Protein AF-A0AAW0GQG8-F1 (afdb_monomer)

Organism: NCBI:txid2478898

pLDDT: mean 70.85, std 17.69, range [38.34, 97.06]

Mean predicted aligned error: 21.0 Å

Sequence (241 aa):
MSLPPSNEPVVPSGIVVTVPSSPEIPAVTPQRDGQKHIFPVMSTSPYGHSFETDALRVPTPRPPLPLQESPSSLTTTEVKSHFENLMETANLPEPGPAYFEARRALWHTPSPHIERGPRITPPNRRKLEDILQKFDGKLDEDEVWFNGLDKVWKGLITGARLRTSLSLRYLIQILQAGWVRDGTWPKGGIAPDPDDELNTMQNHSNVPSASTSAYASRVGSPIPSIPIQNIASNRRGFFSR

Secondary structure (DSSP, 8-state):
--PPPP------------PPPPPPPP---------------------------------PPPPPPP---------------HHHHHHHHS---STTHHHHHHHHHHHHSPPP----------HHHHHHHHHHHHTTT-TT-HHHIIIIIHHHHHHHHTTPPPSSPPPHHHHHHHHHHHHHHTTSS-TTPPPPPPTT----SS--S----------------PPP-----------------

Foldseek 3Di:
DDDDDDDDDDDDDDDDDDDDDDDDDDDDDDDDDDDDDDDDDDDDDDDPPDPPPPPDDDDDDDPDDDPDDDPPDDDDPDPDDPLRVVVVVDPADPPDPSNVVVSVVSVPPPDPPPPPPDDDDDPVRVVLVVLCVVCVPPLLDPVSCVVCLVVVLVCVVVVNDDPDDDDPSSVVVSPVSVCCVVVVDPDVDDDPDDPPPPVPPDDDPDDPDDDDDDPDDDPDDDDPDDDDDDPDDDDDDDDDD

Solvent-accessible surface area (backbone atoms only — not comparable to full-atom values): 17568 Å² total; per-residue (Å²): 140,85,82,81,87,84,82,79,84,85,75,84,84,77,86,78,86,77,79,80,80,82,81,86,78,82,87,80,78,84,83,81,77,89,75,92,75,91,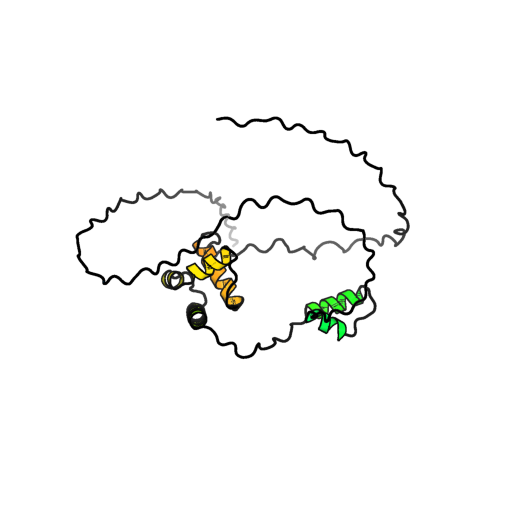74,85,86,76,78,83,79,87,77,84,76,80,78,77,76,84,80,78,80,78,82,75,86,77,77,88,75,79,89,74,83,80,81,87,83,78,92,65,93,68,85,68,50,74,64,54,52,49,58,72,73,46,91,69,61,71,93,49,72,67,24,52,51,54,51,50,54,58,69,71,48,78,72,78,79,76,77,73,68,92,68,87,73,54,70,70,55,54,51,52,50,51,50,52,65,75,34,74,88,55,61,82,43,64,69,62,33,74,74,46,49,55,59,54,44,54,34,52,79,71,67,51,79,69,94,61,92,70,58,68,71,59,53,53,52,49,51,51,44,49,32,42,72,73,62,78,35,64,86,88,63,76,77,74,82,69,83,79,65,73,73,86,83,76,87,85,91,79,74,81,90,76,74,93,77,82,95,73,85,86,75,85,79,87,79,81,83,78,84,84,76,84,83,77,84,84,90,79,88,84,85,80,133

Structure (mmCIF, N/CA/C/O backbone):
data_AF-A0AAW0GQG8-F1
#
_entry.id   AF-A0AAW0GQG8-F1
#
loop_
_atom_site.group_PDB
_atom_site.id
_atom_site.type_symbol
_atom_site.label_atom_id
_atom_site.label_alt_id
_atom_site.label_comp_id
_atom_site.label_asym_id
_atom_site.label_entity_id
_atom_site.label_seq_id
_atom_site.pdbx_PDB_ins_code
_atom_site.Cartn_x
_atom_site.Cartn_y
_atom_site.Cartn_z
_atom_site.occupancy
_atom_site.B_iso_or_equiv
_atom_site.auth_seq_id
_atom_site.auth_comp_id
_atom_site.auth_asym_id
_atom_site.auth_atom_id
_atom_site.pdbx_PDB_model_num
ATOM 1 N N . MET A 1 1 ? -32.596 -61.934 -4.125 1.00 50.19 1 MET A N 1
ATOM 2 C CA . MET A 1 1 ? -33.345 -60.892 -3.391 1.00 50.19 1 MET A CA 1
ATOM 3 C C . MET A 1 1 ? -32.772 -59.555 -3.823 1.00 50.19 1 MET A C 1
ATOM 5 O O . MET A 1 1 ? -31.692 -59.204 -3.372 1.00 50.19 1 MET A O 1
ATOM 9 N N . SER A 1 2 ? -33.424 -58.891 -4.777 1.00 50.94 2 SER A N 1
ATOM 10 C CA . SER A 1 2 ? -33.001 -57.590 -5.312 1.00 50.94 2 SER A CA 1
ATOM 11 C C . SER A 1 2 ? -33.927 -56.514 -4.758 1.00 50.94 2 SER A C 1
ATOM 13 O O . SER A 1 2 ? -35.144 -56.650 -4.871 1.00 50.94 2 SER A O 1
ATOM 15 N N . LEU A 1 3 ? -33.356 -55.484 -4.136 1.00 64.62 3 LEU A N 1
ATOM 16 C CA . LEU A 1 3 ? -34.085 -54.302 -3.671 1.00 64.62 3 LEU A CA 1
ATOM 17 C C . LEU A 1 3 ? -34.235 -53.292 -4.825 1.00 64.62 3 LEU A C 1
ATOM 19 O O . LEU A 1 3 ? -33.304 -53.167 -5.625 1.00 64.62 3 LEU A O 1
ATOM 23 N N . PRO A 1 4 ? -35.367 -52.574 -4.931 1.00 68.56 4 PRO A N 1
ATOM 24 C CA . PRO A 1 4 ? -35.545 -51.532 -5.937 1.00 68.56 4 PRO A CA 1
ATOM 25 C C . PRO A 1 4 ? -34.876 -50.208 -5.515 1.00 68.56 4 PRO A C 1
ATOM 27 O O . PRO A 1 4 ? -34.753 -49.941 -4.316 1.00 68.56 4 PRO A O 1
ATOM 30 N N . PRO A 1 5 ? -34.462 -49.357 -6.474 1.00 70.06 5 PRO A N 1
ATOM 31 C CA . PRO A 1 5 ? -33.912 -48.040 -6.177 1.00 70.06 5 PRO A CA 1
ATOM 32 C C . PRO A 1 5 ? -35.017 -47.050 -5.781 1.00 70.06 5 PRO A C 1
ATOM 34 O O . PRO A 1 5 ? -36.058 -46.951 -6.432 1.00 70.06 5 PRO A O 1
ATOM 37 N N . SER A 1 6 ? -34.760 -46.317 -4.699 1.00 66.38 6 SER A N 1
ATOM 38 C CA . SER A 1 6 ? -35.623 -45.264 -4.164 1.00 66.38 6 SER A CA 1
ATOM 39 C C . SER A 1 6 ? -35.473 -43.991 -5.003 1.00 66.38 6 SER A C 1
ATOM 41 O O . SER A 1 6 ? -34.379 -43.438 -5.092 1.00 66.38 6 SER A O 1
ATOM 43 N N . ASN A 1 7 ? -36.563 -43.541 -5.625 1.00 66.06 7 ASN A N 1
ATOM 44 C CA . ASN A 1 7 ? -36.657 -42.247 -6.303 1.00 66.06 7 ASN A CA 1
ATOM 45 C C . ASN A 1 7 ? -37.098 -41.191 -5.282 1.00 66.06 7 ASN A C 1
ATOM 47 O O . ASN A 1 7 ? -38.256 -41.202 -4.865 1.00 66.06 7 ASN A O 1
ATOM 51 N N . GLU A 1 8 ? -36.207 -40.273 -4.904 1.00 66.69 8 GLU A N 1
ATOM 52 C CA . GLU A 1 8 ? -36.602 -39.060 -4.180 1.00 66.69 8 GLU A CA 1
ATOM 53 C C . GLU A 1 8 ? -36.894 -37.903 -5.152 1.00 66.69 8 GLU A C 1
ATOM 55 O O . GLU A 1 8 ? -36.123 -37.675 -6.090 1.00 66.69 8 GLU A O 1
ATOM 60 N N . PRO A 1 9 ? -37.991 -37.152 -4.951 1.00 67.75 9 PRO A N 1
ATOM 61 C CA . PRO A 1 9 ? -38.285 -35.963 -5.733 1.00 67.75 9 PRO A CA 1
ATOM 62 C C . PRO A 1 9 ? -37.433 -34.773 -5.270 1.00 67.75 9 PRO A C 1
ATOM 64 O O . PRO A 1 9 ? -37.476 -34.358 -4.113 1.00 67.75 9 PRO A O 1
ATOM 67 N N . VAL A 1 10 ? -36.697 -34.182 -6.211 1.00 67.81 10 VAL A N 1
ATOM 68 C CA . VAL A 1 10 ? -35.978 -32.914 -6.031 1.00 67.81 10 VAL A CA 1
ATOM 69 C C . VAL A 1 10 ? -36.999 -31.786 -5.873 1.00 67.81 10 VAL A C 1
ATOM 71 O O . VAL A 1 10 ? -37.712 -31.444 -6.817 1.00 67.81 10 VAL A O 1
ATOM 74 N N . VAL A 1 11 ? -37.077 -31.210 -4.675 1.00 68.50 11 VAL A N 1
ATOM 75 C CA . VAL A 1 11 ? -37.911 -30.035 -4.392 1.00 68.50 11 VAL A CA 1
ATOM 76 C C . VAL A 1 11 ? -37.126 -28.774 -4.783 1.00 68.50 11 VAL A C 1
ATOM 78 O O . VAL A 1 11 ? -36.014 -28.585 -4.287 1.00 68.50 11 VAL A O 1
ATOM 81 N N . PRO A 1 12 ? -37.650 -27.901 -5.661 1.00 64.38 12 PRO A N 1
ATOM 82 C CA . PRO A 1 12 ? -36.977 -26.660 -6.023 1.00 64.38 12 PRO A CA 1
ATOM 83 C C . PRO A 1 12 ? -37.046 -25.654 -4.866 1.00 64.38 12 PRO A C 1
ATOM 85 O O . PRO A 1 12 ? -38.118 -25.176 -4.493 1.00 64.38 12 PRO A O 1
ATOM 88 N N . SER A 1 13 ? -35.884 -25.316 -4.310 1.00 64.69 13 SER A N 1
ATOM 89 C CA . SER A 1 13 ? -35.719 -24.276 -3.292 1.00 64.69 13 SER A CA 1
ATOM 90 C C . SER A 1 13 ? -35.991 -22.891 -3.888 1.00 64.69 13 SER A C 1
ATOM 92 O O . SER A 1 13 ? -35.118 -22.281 -4.505 1.00 64.69 13 SER A O 1
ATOM 94 N N . GLY A 1 14 ? -37.212 -22.385 -3.713 1.00 62.53 14 GLY A N 1
ATOM 95 C CA . GLY A 1 14 ? -37.551 -20.989 -3.983 1.00 62.53 14 GLY A CA 1
ATOM 96 C C . GLY A 1 14 ? -36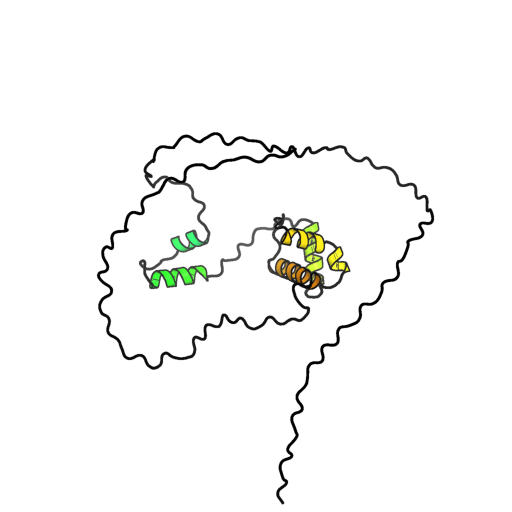.878 -20.065 -2.966 1.00 62.53 14 GLY A C 1
ATOM 97 O O . GLY A 1 14 ? -37.093 -20.196 -1.762 1.00 62.53 14 GLY A O 1
ATOM 98 N N . ILE A 1 15 ? -36.060 -19.128 -3.447 1.00 61.31 15 ILE A N 1
ATOM 99 C CA . ILE A 1 15 ? -35.431 -18.085 -2.629 1.00 61.31 15 ILE A CA 1
ATOM 100 C C . ILE A 1 15 ? -36.514 -17.073 -2.237 1.00 61.31 15 ILE A C 1
ATOM 102 O O . ILE A 1 15 ? -36.981 -16.290 -3.064 1.00 61.31 15 ILE A O 1
ATOM 106 N N . VAL A 1 16 ? -36.927 -17.098 -0.971 1.00 58.12 16 VAL A N 1
ATOM 107 C CA . VAL A 1 16 ? -37.834 -16.103 -0.389 1.00 58.12 16 VAL A CA 1
ATOM 108 C C . VAL A 1 16 ? -36.992 -14.941 0.140 1.00 58.12 16 VAL A C 1
ATOM 110 O O . VAL A 1 16 ? -36.290 -15.072 1.140 1.00 58.12 16 VAL A O 1
ATOM 113 N N . VAL A 1 17 ? -37.055 -13.795 -0.539 1.00 55.34 17 VAL A N 1
ATOM 114 C CA . VAL A 1 17 ? -36.441 -12.536 -0.093 1.00 55.34 17 VAL A CA 1
ATOM 115 C C . VAL A 1 17 ? -37.367 -11.886 0.936 1.00 55.34 17 VAL A C 1
ATOM 117 O O . VAL A 1 17 ? -38.286 -11.149 0.589 1.00 55.34 17 VAL A O 1
ATOM 120 N N . THR A 1 18 ? -37.156 -12.174 2.219 1.00 55.78 18 THR A N 1
ATOM 121 C CA . THR A 1 18 ? -37.766 -11.399 3.308 1.00 55.78 18 THR A CA 1
ATOM 122 C C . THR A 1 18 ? -36.928 -10.156 3.574 1.00 55.78 18 THR A C 1
ATOM 124 O O . THR A 1 18 ? -35.785 -10.253 4.016 1.00 55.78 18 THR A O 1
ATOM 127 N N . VAL A 1 19 ? -37.503 -8.986 3.308 1.00 65.25 19 VAL A N 1
ATOM 128 C CA . VAL A 1 19 ? -36.918 -7.682 3.640 1.00 65.25 19 VAL A CA 1
ATOM 129 C C . VAL A 1 19 ? -37.030 -7.484 5.160 1.00 65.25 19 VAL A C 1
ATOM 131 O O . VAL A 1 19 ? -38.153 -7.518 5.672 1.00 65.25 19 VAL A O 1
ATOM 134 N N . PRO A 1 20 ? -35.932 -7.311 5.919 1.00 62.66 20 PRO A N 1
ATOM 135 C CA . PRO A 1 20 ? -36.041 -7.026 7.341 1.00 62.66 20 PRO A CA 1
ATOM 136 C C . PRO A 1 20 ? -36.586 -5.610 7.549 1.00 62.66 20 PRO A C 1
ATOM 138 O O . PRO A 1 20 ? -36.043 -4.622 7.053 1.00 62.66 20 PRO A O 1
ATOM 141 N N . SER A 1 21 ? -37.691 -5.549 8.289 1.00 59.12 21 SER A N 1
ATOM 142 C CA . SER A 1 21 ? -38.336 -4.327 8.755 1.00 59.12 21 SER A CA 1
ATOM 143 C C . SER A 1 21 ? -37.360 -3.488 9.582 1.00 59.12 21 SER A C 1
ATOM 145 O O . SER A 1 21 ? -36.697 -3.992 10.488 1.00 59.12 21 SER A O 1
ATOM 147 N N . SER A 1 22 ? -37.280 -2.203 9.246 1.00 64.19 22 SER A N 1
ATOM 148 C CA . SER A 1 22 ? -36.418 -1.208 9.883 1.00 64.19 22 SER A CA 1
ATOM 149 C C . SER A 1 22 ? -36.862 -0.950 11.333 1.00 64.19 22 SER A C 1
ATOM 151 O O . SER A 1 22 ? -38.041 -0.650 11.538 1.00 64.19 22 SER A O 1
ATOM 153 N N . PRO A 1 23 ? -35.985 -1.076 12.348 1.00 67.19 23 PRO A N 1
ATOM 154 C CA . PRO A 1 23 ? -36.334 -0.700 13.712 1.00 67.19 23 PRO A CA 1
ATOM 155 C C . PRO A 1 23 ? -36.298 0.827 13.884 1.00 67.19 23 PRO A C 1
ATOM 157 O O . PRO A 1 23 ? -35.293 1.479 13.599 1.00 67.19 23 PRO A O 1
ATOM 160 N N . GLU A 1 24 ? -37.406 1.384 14.376 1.00 57.06 24 GLU A N 1
ATOM 161 C CA . GLU A 1 24 ? -37.521 2.769 14.837 1.00 57.06 24 GLU A CA 1
ATOM 162 C C . GLU A 1 24 ? -36.504 3.056 15.952 1.00 57.06 24 GLU A C 1
ATOM 164 O O . GLU A 1 24 ? -36.434 2.347 16.958 1.00 57.06 24 GLU A O 1
ATOM 169 N N . ILE A 1 25 ? -35.718 4.119 15.783 1.00 60.91 25 ILE A N 1
ATOM 170 C CA . ILE A 1 25 ? -34.769 4.605 16.789 1.00 60.91 25 ILE A CA 1
ATOM 171 C C . ILE A 1 25 ? -35.500 5.639 17.661 1.00 60.91 25 ILE A C 1
ATOM 173 O O . ILE A 1 25 ? -35.914 6.674 17.132 1.00 60.91 25 ILE A O 1
ATOM 177 N N . PRO A 1 26 ? -35.654 5.427 18.982 1.00 62.53 26 PRO A N 1
ATOM 178 C CA . PRO A 1 26 ? -36.212 6.446 19.861 1.00 62.53 26 PRO A CA 1
ATOM 179 C C . PRO A 1 26 ? -35.232 7.617 20.011 1.00 62.53 26 PRO A C 1
ATOM 181 O O . PRO A 1 26 ? -34.045 7.438 20.291 1.00 62.53 26 PRO A O 1
ATOM 184 N N . ALA A 1 27 ? -35.747 8.832 19.830 1.00 58.56 27 ALA A N 1
ATOM 185 C CA . ALA A 1 27 ? -35.016 10.075 20.023 1.00 58.56 27 ALA A CA 1
ATOM 186 C C . ALA A 1 27 ? -34.560 10.213 21.487 1.00 58.56 27 ALA A C 1
ATOM 188 O O . ALA A 1 27 ? -35.358 10.489 22.379 1.00 58.56 27 ALA A O 1
ATOM 189 N N . VAL A 1 28 ? -33.260 10.032 21.728 1.00 64.25 28 VAL A N 1
ATOM 190 C CA . VAL A 1 28 ? -32.616 10.342 23.008 1.00 64.25 28 VAL A CA 1
ATOM 191 C C . VAL A 1 28 ? -32.199 11.811 22.992 1.00 64.25 28 VAL A C 1
ATOM 193 O O . VAL A 1 28 ? -31.232 12.200 22.339 1.00 64.25 28 VAL A O 1
ATOM 196 N N . THR A 1 29 ? -32.938 12.639 23.722 1.00 64.50 29 THR A N 1
ATOM 197 C CA . THR A 1 29 ? -32.543 13.997 24.104 1.00 64.50 29 THR A CA 1
ATOM 198 C C . THR A 1 29 ? -31.517 13.927 25.241 1.00 64.50 29 THR A C 1
ATOM 200 O O . THR A 1 29 ? -31.832 13.384 26.301 1.00 64.50 29 THR A O 1
ATOM 203 N N . PRO A 1 30 ? -30.306 14.498 25.105 1.00 62.97 30 PRO A N 1
ATOM 204 C CA . PRO A 1 30 ? -29.412 14.644 26.244 1.00 62.97 30 PRO A CA 1
ATOM 205 C C . PRO A 1 30 ? -29.840 15.845 27.099 1.00 62.97 30 PRO A C 1
ATOM 207 O O . PRO A 1 30 ? -29.651 17.009 26.737 1.00 62.97 30 PRO A O 1
ATOM 210 N N . GLN A 1 31 ? -30.412 15.531 28.259 1.00 56.97 31 GLN A N 1
ATOM 211 C CA . GLN 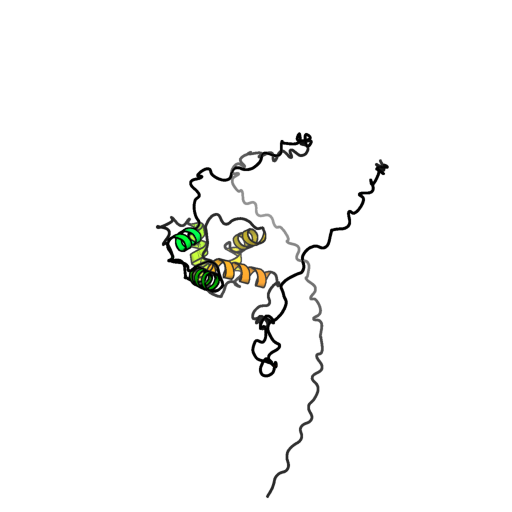A 1 31 ? -30.616 16.442 29.378 1.00 56.97 31 GLN A CA 1
ATOM 212 C C . GLN A 1 31 ? -29.246 16.873 29.922 1.00 56.97 31 GLN A C 1
ATOM 214 O O . GLN A 1 31 ? -28.464 16.067 30.425 1.00 56.97 31 GLN A O 1
ATOM 219 N N . ARG A 1 32 ? -28.931 18.156 29.740 1.00 46.38 32 ARG A N 1
ATOM 220 C CA . ARG A 1 32 ? -27.646 18.769 30.082 1.00 46.38 32 ARG A CA 1
ATOM 221 C C . ARG A 1 32 ? -27.746 19.404 31.467 1.00 46.38 32 ARG A C 1
ATOM 223 O O . ARG A 1 32 ? -28.010 20.598 31.575 1.00 46.38 32 ARG A O 1
ATOM 230 N N . ASP A 1 33 ? -27.532 18.604 32.507 1.00 53.44 33 ASP A N 1
ATOM 231 C CA . ASP A 1 33 ? -27.344 19.122 33.861 1.00 53.44 33 ASP A CA 1
ATOM 232 C C . ASP A 1 33 ? -25.938 19.707 34.029 1.00 53.44 33 ASP A C 1
ATOM 234 O O . ASP A 1 33 ? -24.925 19.170 33.572 1.00 53.44 33 ASP A O 1
ATOM 238 N N . GLY A 1 34 ? -25.907 20.897 34.623 1.00 59.97 34 GLY A N 1
ATOM 239 C CA . GLY A 1 34 ? -24.739 21.755 34.700 1.00 59.97 34 GLY A CA 1
ATOM 240 C C . GLY A 1 34 ? -23.662 21.208 35.628 1.00 59.97 34 GLY A C 1
ATOM 241 O O . GLY A 1 34 ? -23.847 21.148 36.840 1.00 59.97 34 GLY A O 1
ATOM 242 N N . GLN A 1 35 ? -22.480 20.950 35.071 1.00 49.94 35 GLN A N 1
ATOM 243 C CA . GLN A 1 35 ? -21.263 20.790 35.855 1.00 49.94 35 GLN A CA 1
ATOM 244 C C . GLN A 1 35 ? -20.234 21.834 35.423 1.00 49.94 35 GLN A C 1
ATOM 246 O O . GLN A 1 35 ? -19.640 21.782 34.346 1.00 49.94 35 GLN A O 1
ATOM 251 N N . LYS A 1 36 ? -20.090 22.840 36.287 1.00 56.16 36 LYS A N 1
ATOM 252 C CA . LYS A 1 36 ? -19.156 23.959 36.182 1.00 56.16 36 LYS A CA 1
ATOM 253 C C . LYS A 1 36 ? -17.749 23.446 36.494 1.00 56.16 36 LYS A C 1
ATOM 255 O O . LYS A 1 36 ? -17.307 23.532 37.633 1.00 56.16 36 LYS A O 1
ATOM 260 N N . HIS A 1 37 ? -17.059 22.903 35.496 1.00 54.56 37 HIS A N 1
ATOM 261 C CA . HIS A 1 37 ? -15.616 22.685 35.581 1.00 54.56 37 HIS A CA 1
ATOM 262 C C . HIS A 1 37 ? -14.903 23.833 34.878 1.00 54.56 37 HIS A C 1
ATOM 264 O O . HIS A 1 37 ? -14.980 24.012 33.665 1.00 54.56 37 HIS A O 1
ATOM 270 N N . ILE A 1 38 ? -14.274 24.656 35.708 1.00 59.94 38 ILE A N 1
ATOM 271 C CA . ILE A 1 38 ? -13.381 25.747 35.343 1.00 59.94 38 ILE A CA 1
ATOM 272 C C . ILE A 1 38 ? -12.155 25.108 34.685 1.00 59.94 38 ILE A C 1
ATOM 274 O O . ILE A 1 38 ? -11.342 24.491 35.368 1.00 59.94 38 ILE A O 1
ATOM 278 N N . PHE A 1 39 ? -12.025 25.236 33.365 1.00 52.09 39 PHE A N 1
ATOM 279 C CA . PHE A 1 39 ? -10.788 24.901 32.662 1.00 52.09 39 PHE A CA 1
ATOM 280 C C . PHE A 1 39 ? -9.958 26.172 32.430 1.00 52.09 39 PHE A C 1
ATOM 282 O O . PHE A 1 39 ? -10.519 27.203 32.048 1.00 52.09 39 PHE A O 1
ATOM 289 N N . PRO A 1 40 ? -8.630 26.124 32.642 1.00 55.72 40 PRO A N 1
ATOM 290 C CA . PRO A 1 40 ? -7.743 27.237 32.346 1.00 55.72 40 PRO A CA 1
ATOM 291 C C . PRO A 1 40 ? -7.640 27.453 30.832 1.00 55.72 40 PRO A C 1
ATOM 293 O O . PRO A 1 40 ? -7.344 26.542 30.060 1.00 55.72 40 PRO A O 1
ATOM 296 N N . VAL A 1 41 ? -7.881 28.698 30.426 1.00 49.00 41 VAL A N 1
ATOM 297 C CA . VAL A 1 41 ? -7.703 29.213 29.068 1.00 49.00 41 VAL A CA 1
ATOM 298 C C . VAL A 1 41 ? -6.219 29.144 28.705 1.00 49.00 41 VAL A C 1
ATOM 300 O O . VAL A 1 41 ? -5.420 29.934 29.203 1.00 49.00 41 VAL A O 1
ATOM 303 N N . MET A 1 42 ? -5.841 28.228 27.813 1.00 45.75 42 MET A N 1
ATOM 304 C CA . MET A 1 42 ? -4.581 28.336 27.077 1.00 45.75 42 MET A CA 1
ATOM 305 C C . MET A 1 42 ? -4.856 28.872 25.673 1.00 45.75 42 MET A C 1
ATOM 307 O O . MET A 1 42 ? -5.308 28.160 24.783 1.00 45.75 42 MET A O 1
ATOM 311 N N . SER A 1 43 ? -4.611 30.177 25.559 1.00 45.31 43 SER A N 1
ATOM 312 C CA . SER A 1 43 ? -4.156 30.946 24.397 1.00 45.31 43 SER A CA 1
ATOM 313 C C . SER A 1 43 ? -4.251 30.255 23.028 1.00 45.31 43 SER A C 1
ATOM 315 O O . SER A 1 43 ? -3.375 29.489 22.622 1.00 45.31 43 SER A O 1
ATOM 317 N N . THR A 1 44 ? -5.290 30.603 22.270 1.00 49.56 44 THR A N 1
ATOM 318 C CA . THR A 1 44 ? -5.324 30.420 20.819 1.00 49.56 44 THR A CA 1
ATOM 319 C C . THR A 1 44 ? -4.350 31.405 20.179 1.00 49.56 44 THR A C 1
ATOM 321 O O . THR A 1 44 ? -4.582 32.613 20.171 1.00 49.56 44 THR A O 1
ATOM 324 N N . SER A 1 45 ? -3.252 30.875 19.649 1.00 47.25 45 SER A N 1
ATOM 325 C CA . SER A 1 45 ? -2.316 31.604 18.794 1.00 47.25 45 SER A CA 1
ATOM 326 C C . SER A 1 45 ? -3.028 32.106 17.523 1.00 47.25 45 SER A C 1
ATOM 328 O O . SER A 1 45 ? -3.620 31.289 16.811 1.00 47.25 45 SER A O 1
ATOM 330 N N . PRO A 1 46 ? -2.986 33.413 17.204 1.00 55.47 46 PRO A N 1
ATOM 331 C CA . PRO A 1 46 ? -3.568 33.968 15.992 1.00 55.47 46 PRO A CA 1
ATOM 332 C C . PRO A 1 46 ? -2.540 33.920 14.855 1.00 55.47 46 PRO A C 1
ATOM 334 O O . PRO A 1 46 ? -1.908 34.920 14.530 1.00 55.47 46 PRO A O 1
ATOM 337 N N . TYR A 1 47 ? -2.371 32.758 14.227 1.00 47.56 47 TYR A N 1
ATOM 338 C CA . TYR A 1 47 ? -1.774 32.702 12.891 1.00 47.56 47 TYR A CA 1
ATOM 339 C C . TYR A 1 47 ? -2.889 32.560 11.861 1.00 47.56 47 TYR A C 1
ATOM 341 O O . TYR A 1 47 ? -3.301 31.463 11.488 1.00 47.56 47 TYR A O 1
ATOM 349 N N . GLY A 1 48 ? -3.387 33.719 11.426 1.00 45.44 48 GLY A N 1
ATOM 350 C CA . GLY A 1 48 ? -4.156 33.856 10.201 1.00 45.44 48 GLY A CA 1
ATOM 351 C C . GLY A 1 48 ? -3.258 33.526 9.017 1.00 45.44 48 GLY A C 1
ATOM 352 O O . GLY A 1 48 ? -2.446 34.344 8.598 1.00 45.44 48 GLY A O 1
ATOM 353 N N . HIS A 1 49 ? -3.392 32.313 8.492 1.00 47.56 49 HIS A N 1
ATOM 354 C CA . HIS A 1 49 ? -2.891 31.989 7.167 1.00 47.56 49 HIS A CA 1
ATOM 355 C C . HIS A 1 49 ? -4.017 32.285 6.178 1.00 47.56 49 HIS A C 1
ATOM 357 O O . HIS A 1 49 ? -4.890 31.454 5.932 1.00 47.56 49 HIS A O 1
ATOM 363 N N . SER A 1 50 ? -4.009 33.514 5.661 1.00 48.19 50 SER A N 1
ATOM 364 C CA . SER A 1 50 ? -4.754 33.893 4.467 1.00 48.19 50 SER A CA 1
ATOM 365 C C . SER A 1 50 ? -4.398 32.917 3.347 1.00 48.19 50 SER A C 1
ATOM 367 O O . SER A 1 50 ? -3.270 32.904 2.859 1.00 48.19 50 SER A O 1
ATOM 369 N N . PHE A 1 51 ? -5.346 32.073 2.951 1.00 44.03 51 PHE A N 1
ATOM 370 C CA . PHE A 1 51 ? -5.335 31.472 1.625 1.00 44.03 51 PHE A CA 1
ATOM 371 C C . PHE A 1 51 ? -5.894 32.536 0.686 1.00 44.03 51 PHE A C 1
ATOM 373 O O . PHE A 1 51 ? -7.098 32.669 0.478 1.00 44.03 51 PHE A O 1
ATOM 380 N N . GLU A 1 52 ? -4.991 33.378 0.200 1.00 38.34 52 GLU A N 1
ATOM 381 C CA . GLU A 1 52 ? -5.290 34.327 -0.857 1.00 38.34 52 GLU A CA 1
ATOM 382 C C . GLU A 1 52 ? -5.706 33.524 -2.092 1.00 38.34 52 GLU A C 1
ATOM 384 O O . GLU A 1 52 ? -4.953 32.719 -2.642 1.00 38.34 52 GLU A O 1
ATOM 389 N N . THR A 1 53 ? -6.975 33.672 -2.454 1.00 48.62 53 THR A N 1
ATOM 390 C CA . THR A 1 53 ? -7.554 33.118 -3.669 1.00 48.62 53 THR A CA 1
ATOM 391 C C . THR A 1 53 ? -7.119 34.015 -4.817 1.00 48.62 53 THR A C 1
ATOM 393 O O . THR A 1 53 ? -7.842 34.913 -5.233 1.00 48.62 53 THR A O 1
ATOM 396 N N . ASP A 1 54 ? -5.910 33.776 -5.324 1.00 41.72 54 ASP A N 1
ATOM 397 C CA . ASP A 1 54 ? -5.386 34.425 -6.530 1.00 41.72 54 ASP A CA 1
ATOM 398 C C . ASP A 1 54 ? -6.030 33.790 -7.779 1.00 41.72 54 ASP A C 1
ATOM 400 O O . ASP A 1 54 ? -5.418 33.095 -8.593 1.00 41.72 54 ASP A O 1
ATOM 404 N N . ALA A 1 55 ? -7.348 33.952 -7.872 1.00 53.12 55 ALA A N 1
ATOM 405 C CA . ALA A 1 55 ? -8.127 33.724 -9.069 1.00 53.12 55 ALA A CA 1
ATOM 406 C C . ALA A 1 55 ? -8.236 35.073 -9.775 1.00 53.12 55 ALA A C 1
ATOM 408 O O . ALA A 1 55 ? -9.038 35.896 -9.356 1.00 53.12 55 ALA A O 1
ATOM 409 N N . LEU A 1 56 ? -7.387 35.300 -10.785 1.00 53.62 56 LEU A N 1
ATOM 410 C CA . LEU A 1 56 ? -7.601 36.113 -12.001 1.00 53.62 56 LEU A CA 1
ATOM 411 C C . LEU A 1 56 ? -6.246 36.418 -12.680 1.00 53.62 56 LEU A C 1
ATOM 413 O O . LEU A 1 56 ? -5.913 37.563 -12.981 1.00 53.62 56 LEU A O 1
ATOM 417 N N . ARG A 1 57 ? -5.447 35.387 -12.991 1.00 45.69 57 ARG A N 1
ATOM 418 C CA . ARG A 1 57 ? -4.306 35.566 -13.901 1.00 45.69 57 ARG A CA 1
ATOM 419 C C . ARG A 1 57 ? -4.772 35.363 -15.340 1.00 45.69 57 ARG A C 1
ATOM 421 O O . ARG A 1 57 ? -4.941 34.241 -15.809 1.00 45.69 57 ARG A O 1
ATOM 428 N N . VAL A 1 58 ? -5.020 36.484 -16.014 1.00 59.69 58 VAL A N 1
ATOM 429 C CA . VAL A 1 58 ? -5.274 36.573 -17.457 1.00 59.69 58 VAL A CA 1
ATOM 430 C C . VAL A 1 58 ? -4.161 35.820 -18.208 1.00 59.69 58 VAL A C 1
ATOM 432 O O . VAL A 1 58 ? -2.986 36.116 -17.976 1.00 59.69 58 VAL A O 1
ATOM 435 N N . PRO A 1 59 ? -4.474 34.854 -19.094 1.00 50.81 59 PRO A N 1
ATOM 436 C CA . PRO A 1 59 ? -3.457 34.196 -19.898 1.00 50.81 59 PRO A CA 1
ATOM 437 C C . PRO A 1 59 ? -2.965 35.177 -20.963 1.00 50.81 59 PRO A C 1
ATOM 439 O O . PRO A 1 59 ? -3.670 35.482 -21.924 1.00 50.81 59 PRO A O 1
ATOM 442 N N . THR A 1 60 ? -1.749 35.685 -20.790 1.00 68.69 60 THR A N 1
ATOM 443 C CA . THR A 1 60 ? -1.039 36.427 -21.833 1.00 68.69 60 THR A CA 1
ATOM 444 C C . THR A 1 60 ? -0.822 35.504 -23.042 1.00 68.69 60 THR A C 1
ATOM 446 O O . THR A 1 60 ? -0.325 34.388 -22.860 1.00 68.69 60 THR A O 1
ATOM 449 N N . PRO A 1 61 ? -1.163 35.921 -24.274 1.00 61.56 61 PRO A N 1
ATOM 450 C CA . PRO A 1 61 ? -0.922 35.118 -25.466 1.00 61.56 61 PRO A CA 1
ATOM 451 C C . PRO A 1 61 ? 0.586 34.947 -25.681 1.00 61.56 61 PRO A C 1
ATOM 453 O O . PRO A 1 61 ? 1.330 35.914 -25.845 1.00 61.56 61 PRO A O 1
ATOM 456 N N . ARG A 1 62 ? 1.039 33.691 -25.635 1.00 63.91 62 ARG A N 1
ATOM 457 C CA . ARG A 1 62 ? 2.433 33.299 -25.858 1.00 63.91 62 ARG A CA 1
ATOM 458 C C . ARG A 1 62 ? 2.769 33.479 -27.348 1.00 63.91 62 ARG A C 1
ATOM 460 O O . ARG A 1 62 ? 2.044 32.924 -28.174 1.00 63.91 62 ARG A O 1
ATOM 467 N N . PRO A 1 63 ? 3.832 34.218 -27.714 1.00 73.00 63 PRO A N 1
ATOM 468 C CA . PRO A 1 63 ? 4.256 34.316 -29.107 1.00 73.00 63 PRO A CA 1
ATOM 469 C C . PRO A 1 63 ? 4.700 32.939 -29.639 1.00 73.00 63 PRO A C 1
ATOM 471 O O . PRO A 1 63 ? 5.216 32.126 -28.862 1.00 73.00 63 PRO A O 1
ATOM 474 N N . PRO A 1 64 ? 4.499 32.654 -30.940 1.00 62.75 64 PRO A N 1
ATOM 475 C CA . PRO A 1 64 ? 4.907 31.393 -31.548 1.00 62.75 64 PRO A CA 1
ATOM 476 C C . PRO A 1 64 ? 6.435 31.282 -31.534 1.00 62.75 64 PRO A C 1
ATOM 478 O O . PRO A 1 64 ? 7.139 32.134 -32.074 1.00 62.75 64 PRO A O 1
ATOM 481 N N . LEU A 1 65 ? 6.941 30.241 -30.870 1.00 61.53 65 LEU A N 1
ATOM 482 C CA . LEU A 1 65 ? 8.367 29.931 -30.846 1.00 61.53 65 LEU A CA 1
ATOM 483 C C . LEU A 1 65 ? 8.815 29.399 -32.220 1.00 61.53 65 LEU A C 1
ATOM 485 O O . LEU A 1 65 ? 8.046 28.683 -32.867 1.00 61.53 65 LEU A O 1
ATOM 489 N N . PRO A 1 66 ? 10.049 29.707 -32.656 1.00 59.56 66 PRO A N 1
ATOM 490 C CA . PRO A 1 66 ? 10.619 29.131 -33.865 1.00 59.56 66 PRO A CA 1
ATOM 491 C C . PRO A 1 66 ? 10.775 27.616 -33.697 1.00 59.56 66 PRO A C 1
ATOM 493 O O . PRO A 1 66 ? 11.197 27.143 -32.641 1.00 59.56 66 PRO A O 1
ATOM 496 N N . LEU A 1 67 ? 10.453 26.865 -34.752 1.00 55.62 67 LEU A N 1
ATOM 497 C CA . LEU A 1 67 ? 10.774 25.446 -34.895 1.00 55.62 67 LEU A CA 1
ATOM 498 C C . LEU A 1 67 ? 12.298 25.287 -34.859 1.00 55.62 67 LEU A C 1
ATOM 500 O O . LEU A 1 67 ? 12.974 25.464 -35.868 1.00 55.62 67 LEU A O 1
ATOM 504 N N . GLN A 1 68 ? 12.837 25.015 -33.673 1.00 47.97 68 GLN A N 1
ATOM 505 C CA . GLN A 1 68 ? 14.248 24.721 -33.488 1.00 47.97 68 GLN A CA 1
ATOM 506 C C . GLN A 1 68 ? 14.448 23.217 -33.692 1.00 47.97 68 GLN A C 1
ATOM 508 O O . GLN A 1 68 ? 14.039 22.393 -32.872 1.00 47.97 68 GLN A O 1
ATOM 513 N N . GLU A 1 69 ? 15.033 22.880 -34.840 1.00 48.81 69 GLU A N 1
ATOM 514 C CA . GLU A 1 69 ? 15.545 21.555 -35.171 1.00 48.81 69 GLU A CA 1
ATOM 515 C C . GLU A 1 69 ? 16.427 21.046 -34.026 1.00 48.81 69 GLU A C 1
ATOM 517 O O . GLU A 1 69 ? 17.261 21.776 -33.489 1.00 48.81 69 GLU A O 1
ATOM 522 N N . SER A 1 70 ? 16.188 19.805 -33.607 1.00 39.25 70 SER A N 1
ATOM 523 C CA . SER A 1 70 ? 16.888 19.166 -32.496 1.00 39.25 70 SER A CA 1
ATOM 524 C C . SER A 1 70 ? 18.176 18.496 -32.985 1.00 39.25 70 SER A C 1
ATOM 526 O O . SER A 1 70 ? 18.090 17.437 -33.606 1.00 39.25 70 SER A O 1
ATOM 528 N N . PRO A 1 71 ? 19.376 19.014 -32.669 1.00 51.28 71 PRO A N 1
ATOM 529 C CA . PRO A 1 71 ? 20.558 18.178 -32.586 1.00 51.28 71 PRO A CA 1
ATOM 530 C C . PRO A 1 71 ? 20.539 17.461 -31.232 1.00 51.28 71 PRO A C 1
ATOM 532 O O . PRO A 1 71 ? 20.950 17.993 -30.200 1.00 51.28 71 PRO A O 1
ATOM 535 N N . SER A 1 72 ? 20.031 16.230 -31.237 1.00 48.75 72 SER A N 1
ATOM 536 C CA . SER A 1 72 ? 20.291 15.255 -30.181 1.00 48.75 72 SER A CA 1
ATOM 537 C C . SER A 1 72 ? 21.797 15.058 -30.068 1.00 48.75 72 SER A C 1
ATOM 539 O O . SER A 1 72 ? 22.385 14.521 -31.000 1.00 48.75 72 SER A O 1
ATOM 541 N N . SER A 1 73 ? 22.410 15.516 -28.973 1.00 55.25 73 SER A N 1
ATOM 542 C CA . SER A 1 73 ? 23.615 14.954 -28.325 1.00 55.25 73 SER A CA 1
ATOM 543 C C . SER A 1 73 ? 24.249 16.003 -27.413 1.00 55.25 73 SER A C 1
ATOM 545 O O . SER A 1 73 ? 25.231 16.631 -27.794 1.00 55.25 73 SER A O 1
ATOM 547 N N . LEU A 1 74 ? 23.731 16.189 -26.197 1.00 44.00 74 LEU A N 1
ATOM 548 C CA . LEU A 1 74 ? 24.516 16.797 -25.122 1.00 44.00 74 LEU A CA 1
ATOM 549 C C . LEU A 1 74 ? 24.249 16.067 -23.804 1.00 44.00 74 LEU A C 1
ATOM 551 O O . LEU A 1 74 ? 23.125 15.968 -23.316 1.00 44.00 74 LEU A O 1
ATOM 555 N N . THR A 1 75 ? 25.345 15.529 -23.286 1.00 47.97 75 THR A N 1
ATOM 556 C CA . THR A 1 75 ? 25.555 14.762 -22.063 1.00 47.97 75 THR A CA 1
ATOM 557 C C . THR A 1 75 ? 24.914 15.416 -20.841 1.00 47.97 75 THR A C 1
ATOM 559 O O . THR A 1 75 ? 25.507 16.277 -20.192 1.00 47.97 75 THR A O 1
ATOM 562 N N . THR A 1 76 ? 23.705 14.979 -20.506 1.00 47.84 76 THR A N 1
ATOM 563 C CA . THR A 1 76 ? 23.157 15.126 -19.158 1.00 47.84 76 THR A CA 1
ATOM 564 C C . THR A 1 76 ? 23.673 13.939 -18.358 1.00 47.84 76 THR A C 1
ATOM 566 O O . THR A 1 76 ? 23.623 12.811 -18.842 1.00 47.84 76 THR A O 1
ATOM 569 N N . THR A 1 77 ? 24.211 14.169 -17.161 1.00 59.47 77 THR A N 1
ATOM 570 C CA . THR A 1 77 ? 24.448 13.122 -16.159 1.00 59.47 77 THR A CA 1
ATOM 571 C C . THR A 1 77 ? 23.095 12.541 -15.752 1.00 59.47 77 THR A C 1
ATOM 573 O O . THR A 1 77 ? 22.496 12.917 -14.748 1.00 59.47 77 THR A O 1
ATOM 576 N N . GLU A 1 78 ? 22.561 11.693 -16.623 1.00 69.62 78 GLU A N 1
ATOM 577 C CA . GLU A 1 78 ? 21.251 11.091 -16.504 1.00 69.62 78 GLU A CA 1
ATOM 578 C C . GLU A 1 78 ? 21.334 10.043 -15.400 1.00 69.62 78 GLU A C 1
ATOM 580 O O . GLU A 1 78 ? 22.152 9.121 -15.442 1.00 69.62 78 GLU A O 1
ATOM 585 N N . VAL A 1 79 ? 20.537 10.232 -14.351 1.00 80.44 79 VAL A N 1
ATOM 586 C CA . VAL A 1 79 ? 20.418 9.249 -13.278 1.00 80.44 79 VAL A CA 1
ATOM 587 C C . VAL A 1 79 ? 19.676 8.054 -13.863 1.00 80.44 79 VAL A C 1
ATOM 589 O O . VAL A 1 79 ? 18.448 8.015 -13.848 1.00 80.44 79 VAL A O 1
ATOM 592 N N . LYS A 1 80 ? 20.438 7.106 -14.413 1.00 81.69 80 LYS A N 1
ATOM 593 C CA . LYS A 1 80 ? 19.901 5.882 -15.001 1.00 81.69 80 LYS A CA 1
ATOM 594 C C . LYS A 1 80 ? 19.147 5.090 -13.949 1.00 81.69 80 LYS A C 1
ATOM 596 O O . LYS A 1 80 ? 19.608 4.929 -12.811 1.00 81.69 80 LYS A O 1
ATOM 601 N N . SER A 1 81 ? 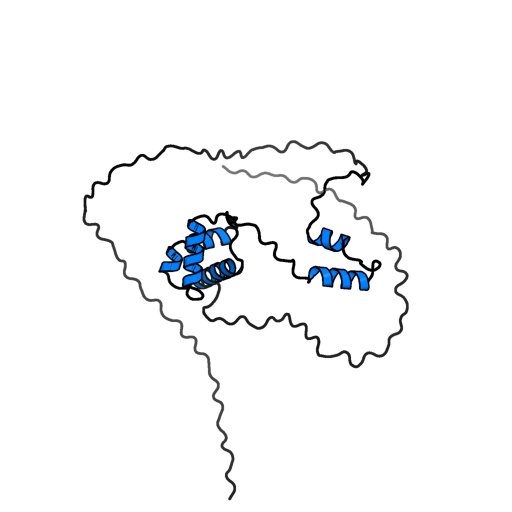17.983 4.578 -14.325 1.00 83.88 81 SER A N 1
ATOM 602 C CA . SER A 1 81 ? 17.230 3.675 -13.463 1.00 83.88 81 SER A CA 1
ATOM 603 C C . SER A 1 81 ? 18.052 2.410 -13.178 1.00 83.88 81 SER A C 1
ATOM 605 O O . SER A 1 81 ? 18.921 2.015 -13.954 1.00 83.88 81 SER A O 1
ATOM 607 N N . HIS A 1 82 ? 17.789 1.731 -12.056 1.00 84.06 82 HIS A N 1
ATOM 608 C CA . HIS A 1 82 ? 18.463 0.461 -11.742 1.00 84.06 82 HIS A CA 1
ATOM 609 C C . HIS A 1 82 ? 18.352 -0.547 -12.896 1.00 84.06 82 HIS A C 1
ATOM 611 O O . HIS A 1 82 ? 19.309 -1.243 -13.216 1.00 84.06 82 HIS A O 1
ATOM 617 N N . PHE A 1 83 ? 17.192 -0.581 -13.549 1.00 86.94 83 PHE A N 1
ATOM 618 C CA . PHE A 1 83 ? 16.956 -1.459 -14.681 1.00 86.94 83 PHE A CA 1
ATOM 619 C C . PHE A 1 83 ? 17.797 -1.093 -15.915 1.00 86.94 83 PHE A C 1
ATOM 621 O O . PHE A 1 83 ? 18.318 -1.987 -16.573 1.00 86.94 83 PHE A O 1
ATOM 628 N N . GLU A 1 84 ? 17.979 0.196 -16.209 1.00 88.25 84 GLU A N 1
ATOM 629 C CA . GLU A 1 84 ? 18.873 0.642 -17.289 1.00 88.25 84 GLU A CA 1
ATOM 630 C C . GLU A 1 84 ? 20.323 0.248 -17.013 1.00 88.25 84 GLU A C 1
ATOM 632 O O . GLU A 1 84 ? 20.988 -0.278 -17.901 1.00 88.25 84 GLU A O 1
ATOM 637 N N . ASN A 1 85 ? 20.785 0.393 -15.767 1.00 88.06 85 ASN A N 1
ATOM 638 C CA . ASN A 1 85 ? 22.113 -0.086 -15.380 1.00 88.06 85 ASN A CA 1
ATOM 639 C C . ASN A 1 85 ? 22.242 -1.604 -15.586 1.00 88.06 85 ASN A C 1
ATOM 641 O O . ASN A 1 85 ? 23.244 -2.065 -16.128 1.00 88.06 85 ASN A O 1
ATOM 645 N N . LEU A 1 86 ? 21.220 -2.389 -15.219 1.00 87.69 86 LEU A N 1
ATOM 646 C CA . LEU A 1 86 ? 21.223 -3.832 -15.476 1.00 87.69 86 LEU A CA 1
ATOM 647 C C . LEU A 1 86 ? 21.288 -4.142 -16.975 1.00 87.69 86 LEU A C 1
ATOM 649 O O . LEU A 1 86 ? 22.064 -5.007 -17.372 1.00 87.69 86 LEU A O 1
ATOM 653 N N . MET A 1 87 ? 20.518 -3.433 -17.803 1.00 89.25 87 MET A N 1
ATOM 654 C CA . MET A 1 87 ? 20.546 -3.612 -19.256 1.00 89.25 87 MET A CA 1
ATOM 655 C C . MET A 1 87 ? 21.920 -3.316 -19.862 1.00 89.25 87 MET A C 1
ATOM 657 O O . MET A 1 87 ? 22.326 -4.019 -20.778 1.00 89.25 87 MET A O 1
ATOM 661 N N . GLU A 1 88 ? 22.629 -2.303 -19.363 1.00 89.75 88 GLU A N 1
ATOM 662 C CA . GLU A 1 88 ? 23.970 -1.946 -19.844 1.00 89.75 88 GLU A CA 1
ATOM 663 C C . GLU A 1 88 ? 25.043 -2.945 -19.408 1.00 89.75 88 GLU A C 1
ATOM 665 O O . GLU A 1 88 ? 26.004 -3.181 -20.135 1.00 89.75 88 GLU A O 1
ATOM 670 N N . THR A 1 89 ? 24.883 -3.542 -18.225 1.00 89.06 89 THR A N 1
ATOM 671 C CA . THR A 1 89 ? 25.809 -4.571 -17.722 1.00 89.06 89 THR A CA 1
ATOM 672 C C . THR A 1 89 ? 25.550 -5.961 -18.303 1.00 89.06 89 THR A C 1
ATOM 674 O O . THR A 1 89 ? 26.445 -6.806 -18.293 1.00 89.06 89 THR A O 1
ATOM 677 N N . ALA A 1 90 ? 24.337 -6.228 -18.789 1.00 89.19 90 ALA A N 1
ATOM 678 C CA . ALA A 1 90 ? 23.963 -7.524 -19.330 1.00 89.19 90 ALA A CA 1
ATOM 679 C C . ALA A 1 90 ? 24.422 -7.671 -20.788 1.00 89.19 90 ALA A C 1
ATOM 681 O O . ALA A 1 90 ? 24.166 -6.812 -21.628 1.00 89.19 90 ALA A O 1
ATOM 682 N N . ASN A 1 91 ? 25.034 -8.811 -21.117 1.00 92.25 91 ASN A N 1
ATOM 683 C CA . ASN A 1 91 ? 25.300 -9.185 -22.506 1.00 92.25 91 ASN A CA 1
ATOM 684 C C . ASN A 1 91 ? 23.985 -9.604 -23.180 1.00 92.25 91 ASN A C 1
ATOM 686 O O . ASN A 1 91 ? 23.590 -10.769 -23.128 1.00 92.25 91 ASN A O 1
ATOM 690 N N . LEU A 1 92 ? 23.284 -8.632 -23.762 1.00 91.81 92 LEU A N 1
ATOM 691 C CA . LEU A 1 92 ? 22.041 -8.853 -24.498 1.00 91.81 92 LEU A CA 1
ATOM 692 C C . LEU A 1 92 ? 22.346 -9.258 -25.954 1.00 91.81 92 LEU A C 1
ATOM 694 O O . LEU A 1 92 ? 23.294 -8.734 -26.542 1.00 91.81 92 LEU A O 1
ATOM 698 N N . PRO A 1 93 ? 21.562 -10.178 -26.550 1.00 94.38 93 PRO A N 1
ATOM 699 C CA . PRO A 1 93 ? 21.716 -10.551 -27.956 1.00 94.38 93 PRO A CA 1
ATOM 700 C C . PRO A 1 93 ? 21.303 -9.399 -28.886 1.00 94.38 93 PRO A C 1
ATOM 702 O O . PRO A 1 93 ? 20.797 -8.372 -28.439 1.00 94.38 93 PRO A O 1
ATOM 705 N N . GLU A 1 94 ? 21.488 -9.560 -30.195 1.00 94.00 94 GLU A N 1
ATOM 706 C CA . GLU A 1 94 ? 21.035 -8.552 -31.159 1.00 94.00 94 GLU A CA 1
ATOM 707 C C . GLU A 1 94 ? 19.510 -8.324 -31.087 1.00 94.00 94 GLU A C 1
ATOM 709 O O . GLU A 1 94 ? 18.760 -9.258 -30.769 1.00 94.00 94 GLU A O 1
ATOM 714 N N . PRO A 1 95 ? 19.026 -7.099 -31.384 1.00 94.44 95 PRO A N 1
ATOM 715 C CA . PRO A 1 95 ? 17.604 -6.770 -31.343 1.00 94.44 95 PRO A CA 1
ATOM 716 C C . PRO A 1 95 ? 16.744 -7.761 -32.142 1.00 94.44 95 PRO A C 1
ATOM 718 O O . PRO A 1 95 ? 16.906 -7.928 -33.348 1.00 94.44 95 PRO A O 1
ATOM 721 N N . GLY A 1 96 ? 15.800 -8.410 -31.458 1.00 94.12 96 GLY A N 1
ATOM 722 C CA . GLY A 1 96 ? 14.940 -9.455 -32.010 1.00 94.12 96 GLY A CA 1
ATOM 723 C C . GLY A 1 96 ? 14.158 -10.190 -30.912 1.00 94.12 96 GLY A C 1
ATOM 724 O O . GLY A 1 96 ? 14.159 -9.749 -29.759 1.00 94.12 96 GLY A O 1
ATOM 725 N N . PRO A 1 97 ? 13.504 -11.324 -31.225 1.00 95.69 97 PRO A N 1
ATOM 726 C CA . PRO A 1 97 ? 12.773 -12.115 -30.231 1.00 95.69 97 PRO A CA 1
ATOM 727 C C . PRO A 1 97 ? 13.651 -12.540 -29.044 1.00 95.69 97 PRO A C 1
ATOM 729 O O . PRO A 1 97 ? 13.254 -12.371 -27.894 1.00 95.69 97 PRO A O 1
ATOM 732 N N . ALA A 1 98 ? 14.891 -12.964 -29.316 1.00 93.12 98 ALA A N 1
ATOM 733 C CA . ALA A 1 98 ? 15.860 -13.331 -28.283 1.00 93.12 98 ALA A CA 1
ATOM 734 C C . ALA A 1 98 ? 16.232 -12.148 -27.366 1.00 93.12 98 ALA A C 1
ATOM 736 O O . ALA A 1 98 ? 16.388 -12.323 -26.159 1.00 93.12 98 ALA A O 1
ATOM 737 N N . TYR A 1 99 ? 16.325 -10.926 -27.908 1.00 95.75 99 TYR A N 1
ATOM 738 C CA . TYR A 1 99 ? 16.541 -9.714 -27.107 1.00 95.75 99 TYR A CA 1
ATOM 739 C C . TYR A 1 99 ? 15.358 -9.432 -26.188 1.00 95.75 99 TYR A C 1
ATOM 741 O O . TYR A 1 99 ? 15.547 -9.091 -25.021 1.00 95.75 99 TYR A O 1
ATOM 749 N N . PHE A 1 100 ? 14.132 -9.592 -26.694 1.00 95.06 100 PHE A N 1
ATOM 750 C CA . PHE A 1 100 ? 12.931 -9.408 -25.888 1.00 95.06 100 PHE A CA 1
ATOM 751 C C . PHE A 1 100 ? 12.861 -10.418 -24.739 1.00 95.06 100 PHE A C 1
ATOM 753 O O . PHE A 1 100 ? 12.599 -10.025 -23.603 1.00 95.06 100 PHE A O 1
ATOM 760 N N . GLU A 1 101 ? 13.143 -11.694 -25.005 1.00 96.25 101 GLU A N 1
ATOM 761 C CA . GLU A 1 101 ? 13.183 -12.737 -23.978 1.00 96.25 101 GLU A CA 1
ATOM 762 C C . GLU A 1 101 ? 14.256 -12.456 -22.924 1.00 96.25 101 GLU A C 1
ATOM 764 O O . GLU A 1 101 ? 13.955 -12.474 -21.729 1.00 96.25 101 GLU A O 1
ATOM 769 N N . ALA A 1 102 ? 15.474 -12.108 -23.349 1.00 95.00 102 ALA A N 1
ATOM 770 C CA . ALA A 1 102 ? 16.570 -11.770 -22.445 1.00 95.00 102 ALA A CA 1
ATOM 771 C C . ALA A 1 102 ? 16.240 -10.541 -21.580 1.00 95.00 102 ALA A C 1
ATOM 773 O O . ALA A 1 102 ? 16.423 -10.557 -20.361 1.00 95.00 102 ALA A O 1
ATOM 774 N N . ARG A 1 103 ? 15.671 -9.491 -22.182 1.00 94.75 103 ARG A N 1
ATOM 775 C CA . ARG A 1 103 ? 15.220 -8.294 -21.461 1.00 94.75 103 ARG A CA 1
ATOM 776 C C . ARG A 1 103 ? 14.100 -8.616 -20.475 1.00 94.75 103 ARG A C 1
ATOM 778 O O . ARG A 1 103 ? 14.112 -8.118 -19.351 1.00 94.75 103 ARG A O 1
ATOM 785 N N . ARG A 1 104 ? 13.131 -9.442 -20.875 1.00 94.62 104 ARG A N 1
ATOM 786 C CA . ARG A 1 104 ? 12.029 -9.869 -20.010 1.00 94.62 104 ARG A CA 1
ATOM 787 C C . ARG A 1 104 ? 12.561 -10.676 -18.826 1.00 94.62 104 ARG A C 1
ATOM 789 O O . ARG A 1 104 ? 12.154 -10.408 -17.701 1.00 94.62 104 ARG A O 1
ATOM 796 N N . ALA A 1 105 ? 13.486 -11.607 -19.046 1.00 93.94 105 ALA A N 1
ATOM 797 C CA . ALA A 1 105 ? 14.140 -12.350 -17.970 1.00 93.94 105 ALA A CA 1
ATOM 798 C C . ALA A 1 105 ? 14.848 -11.409 -16.977 1.00 93.94 105 ALA A C 1
ATOM 800 O O . ALA A 1 105 ? 14.703 -11.562 -15.763 1.00 93.94 105 ALA A O 1
ATOM 801 N N . LEU A 1 106 ? 15.520 -10.369 -17.486 1.00 94.12 106 LEU A N 1
ATOM 802 C CA . LEU A 1 106 ? 16.124 -9.323 -16.660 1.00 94.12 106 LEU A CA 1
ATOM 803 C C . LEU A 1 106 ? 15.072 -8.571 -15.824 1.00 94.12 106 LEU A C 1
ATOM 805 O O . LEU A 1 106 ? 15.277 -8.351 -14.634 1.00 94.12 106 LEU A O 1
ATOM 809 N N . TRP A 1 107 ? 13.926 -8.215 -16.417 1.00 90.69 107 TRP A N 1
ATOM 810 C CA . TRP A 1 107 ? 12.820 -7.552 -15.711 1.00 90.69 107 TRP A CA 1
ATOM 811 C C . TRP A 1 107 ? 12.218 -8.382 -14.580 1.00 90.69 107 TRP A C 1
ATOM 813 O O . TRP A 1 107 ? 11.818 -7.816 -13.565 1.00 90.69 107 TRP A O 1
ATOM 823 N N . HIS A 1 108 ? 12.148 -9.703 -14.745 1.00 91.38 108 HIS A N 1
ATOM 824 C CA . HIS A 1 108 ? 11.621 -10.607 -13.717 1.00 91.38 108 HIS A CA 1
ATOM 825 C C . HIS A 1 108 ? 12.652 -10.975 -12.653 1.00 91.38 108 HIS A C 1
ATOM 827 O O . HIS A 1 108 ? 12.297 -11.601 -11.657 1.00 91.38 108 HIS A O 1
ATOM 833 N N . THR A 1 109 ? 13.916 -10.586 -12.830 1.00 88.69 109 THR A N 1
ATOM 834 C CA . THR A 1 109 ? 14.945 -10.824 -11.820 1.00 88.69 109 THR A CA 1
ATOM 835 C C . THR A 1 109 ? 14.633 -9.975 -10.586 1.00 88.69 109 THR A C 1
ATOM 837 O O . THR A 1 109 ? 14.578 -8.746 -10.692 1.00 88.69 109 THR A O 1
ATOM 840 N N . PRO A 1 110 ? 14.433 -10.587 -9.403 1.00 82.69 110 PRO A N 1
ATOM 841 C CA . PRO A 1 110 ? 14.205 -9.835 -8.182 1.00 82.69 110 PRO A CA 1
ATOM 842 C C . PRO A 1 110 ? 15.377 -8.885 -7.953 1.00 82.69 110 PRO A C 1
ATOM 844 O O . PRO A 1 110 ? 16.528 -9.315 -7.866 1.00 82.69 110 PRO A O 1
ATOM 847 N N . SER A 1 111 ? 15.095 -7.584 -7.866 1.00 80.06 111 SER A N 1
ATOM 848 C CA . SER A 1 111 ? 16.132 -6.620 -7.514 1.00 80.06 111 SER A CA 1
ATOM 849 C C . SER A 1 111 ? 16.687 -7.004 -6.142 1.00 80.06 111 SER A C 1
ATOM 851 O O . SER A 1 111 ? 15.886 -7.179 -5.214 1.00 80.06 111 SER A O 1
ATOM 853 N N . PRO A 1 112 ? 18.018 -7.103 -5.970 1.00 75.88 112 PRO A N 1
ATOM 854 C CA . PRO A 1 112 ? 18.592 -7.314 -4.653 1.00 75.88 112 PRO A CA 1
ATOM 855 C C . PRO A 1 112 ? 18.074 -6.199 -3.749 1.00 75.88 112 PRO A C 1
ATOM 857 O O . PRO A 1 112 ? 18.131 -5.016 -4.102 1.00 75.88 112 PRO A O 1
ATOM 860 N N . HIS A 1 113 ? 17.462 -6.585 -2.630 1.00 69.00 113 HIS A N 1
ATOM 861 C CA . HIS A 1 113 ? 16.917 -5.634 -1.677 1.00 69.00 113 HIS A CA 1
ATOM 862 C C . HIS A 1 113 ? 18.090 -4.839 -1.110 1.00 69.00 113 HIS A C 1
ATOM 864 O O . HIS A 1 113 ? 18.798 -5.313 -0.228 1.00 69.00 113 HIS A O 1
ATOM 870 N N . ILE A 1 114 ? 18.338 -3.64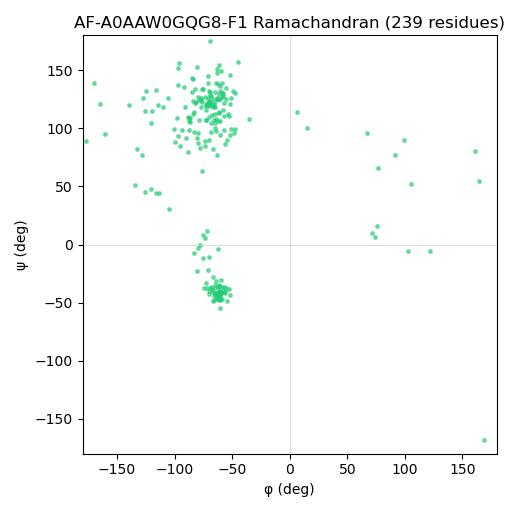7 -1.656 1.00 68.00 114 ILE A N 1
ATOM 871 C CA . ILE A 1 114 ? 19.306 -2.727 -1.073 1.00 68.00 114 ILE A CA 1
ATOM 872 C C . ILE A 1 114 ? 18.716 -2.345 0.275 1.00 68.00 114 ILE A C 1
ATOM 874 O O . ILE A 1 114 ? 17.748 -1.575 0.334 1.00 68.00 114 ILE A O 1
ATOM 878 N N . GLU A 1 115 ? 19.269 -2.916 1.344 1.00 64.94 115 GLU A N 1
ATOM 879 C CA . GLU A 1 115 ? 18.947 -2.528 2.706 1.00 64.94 115 GLU A CA 1
ATOM 880 C C . GLU A 1 115 ? 19.240 -1.035 2.824 1.00 64.94 115 GLU A C 1
ATOM 882 O O . GLU A 1 115 ? 20.381 -0.583 2.933 1.00 64.94 115 GLU A O 1
ATOM 887 N N . ARG A 1 116 ? 18.187 -0.223 2.705 1.00 64.56 116 ARG A N 1
ATOM 888 C CA . ARG A 1 116 ? 18.294 1.208 2.947 1.00 64.56 116 ARG A CA 1
ATOM 889 C C . ARG A 1 116 ? 18.716 1.327 4.401 1.00 64.56 116 ARG A C 1
ATOM 891 O O . ARG A 1 116 ? 17.935 0.951 5.272 1.00 64.56 116 ARG A O 1
ATOM 898 N N . GLY A 1 117 ? 19.935 1.826 4.617 1.00 71.38 117 GLY A N 1
ATOM 899 C CA . GLY A 1 117 ? 20.560 1.933 5.934 1.00 71.38 117 GLY A CA 1
ATOM 900 C C . GLY A 1 117 ? 19.615 2.491 7.004 1.00 71.38 117 GLY A C 1
ATOM 901 O O . GLY A 1 117 ? 18.639 3.167 6.661 1.00 71.38 117 GLY A O 1
ATOM 902 N N . PRO A 1 118 ? 19.883 2.207 8.289 1.00 63.78 118 PRO A N 1
ATOM 903 C CA . PRO A 1 118 ? 18.933 2.349 9.390 1.00 63.78 118 PRO A CA 1
ATOM 904 C C . PRO A 1 118 ? 18.283 3.735 9.401 1.00 63.78 118 PRO A C 1
ATOM 906 O O . PRO A 1 118 ? 18.854 4.726 9.854 1.00 63.78 118 PRO A O 1
ATOM 909 N N . ARG A 1 119 ? 17.062 3.817 8.865 1.00 71.25 119 ARG A N 1
ATOM 910 C CA . ARG A 1 119 ? 16.278 5.050 8.884 1.00 71.25 119 ARG A CA 1
ATOM 911 C C . ARG A 1 119 ? 15.661 5.170 10.263 1.00 71.25 119 ARG A C 1
ATOM 913 O O . ARG A 1 119 ? 14.978 4.254 10.713 1.00 71.25 119 ARG A O 1
ATOM 920 N N . ILE A 1 120 ? 15.871 6.308 10.918 1.00 77.81 120 ILE A N 1
ATOM 921 C CA . ILE A 1 120 ? 15.228 6.608 12.196 1.00 77.81 120 ILE A CA 1
ATOM 922 C C . ILE A 1 120 ? 13.713 6.609 11.969 1.00 77.81 120 ILE A C 1
ATOM 924 O O . ILE A 1 120 ? 13.155 7.505 11.335 1.00 77.81 120 ILE A O 1
ATOM 928 N N . THR A 1 121 ? 13.046 5.563 12.449 1.00 79.06 121 THR A N 1
ATOM 929 C CA . THR A 1 121 ? 11.592 5.438 12.364 1.00 79.06 121 THR A CA 1
ATOM 930 C C . THR A 1 121 ? 10.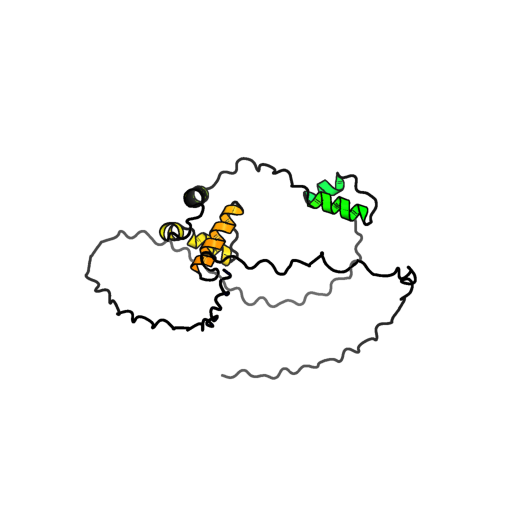956 6.435 13.331 1.00 79.06 121 THR A C 1
ATOM 932 O O . THR A 1 121 ? 11.234 6.356 14.531 1.00 79.06 121 THR A O 1
ATOM 935 N N . PRO A 1 122 ? 10.098 7.361 12.867 1.00 85.50 122 PRO A N 1
ATOM 936 C CA . PRO A 1 122 ? 9.439 8.290 13.772 1.00 85.50 122 PRO A CA 1
ATOM 937 C C . PRO A 1 122 ? 8.529 7.535 14.754 1.00 85.50 122 PRO A C 1
ATOM 939 O O . PRO A 1 122 ? 7.979 6.484 14.407 1.00 85.50 122 PRO A O 1
ATOM 942 N N . PRO A 1 123 ? 8.318 8.068 15.970 1.00 85.81 123 PRO A N 1
ATOM 943 C CA . PRO A 1 123 ? 7.606 7.367 17.040 1.00 85.81 123 PRO A CA 1
ATOM 944 C C . PRO A 1 123 ? 6.172 6.985 16.651 1.00 85.81 123 PRO A C 1
ATOM 946 O O . PRO A 1 123 ? 5.715 5.895 16.978 1.00 85.81 123 PRO A O 1
ATOM 949 N N . ASN A 1 124 ? 5.483 7.836 15.885 1.00 84.81 124 ASN A N 1
ATOM 950 C CA . ASN A 1 124 ? 4.118 7.564 15.419 1.00 84.81 124 ASN A CA 1
ATOM 951 C C . ASN A 1 124 ? 4.059 6.369 14.463 1.00 84.81 124 ASN A C 1
ATOM 953 O O . ASN A 1 124 ? 3.103 5.601 14.499 1.00 84.81 124 ASN A O 1
ATOM 957 N N . ARG A 1 125 ? 5.096 6.185 13.638 1.00 87.00 125 ARG A N 1
ATOM 958 C CA . ARG A 1 125 ? 5.189 5.035 12.738 1.00 87.00 125 ARG A CA 1
ATOM 959 C C . ARG A 1 125 ? 5.424 3.749 13.524 1.00 87.00 125 ARG A C 1
ATOM 961 O O . ARG A 1 125 ? 4.753 2.771 13.242 1.00 87.00 125 ARG A O 1
ATOM 968 N N . ARG A 1 126 ? 6.296 3.769 14.539 1.00 89.12 126 ARG A N 1
ATOM 969 C CA . ARG A 1 126 ? 6.511 2.601 15.413 1.00 89.12 126 ARG A CA 1
ATOM 970 C C . ARG A 1 126 ? 5.231 2.179 16.126 1.00 89.12 126 ARG A C 1
ATOM 972 O O . ARG A 1 126 ? 4.954 0.996 16.192 1.00 89.12 126 ARG A O 1
ATOM 979 N N . LYS A 1 127 ? 4.438 3.139 16.616 1.00 89.50 127 LYS A N 1
ATOM 980 C CA . LYS A 1 127 ? 3.132 2.851 17.229 1.00 89.50 127 LYS A CA 1
ATOM 981 C C . LYS A 1 127 ? 2.172 2.198 16.238 1.00 89.50 127 LYS A C 1
ATOM 983 O O . LYS A 1 127 ? 1.536 1.216 16.584 1.00 89.50 127 LYS A O 1
ATOM 988 N N . LEU A 1 128 ? 2.091 2.723 15.014 1.00 88.81 128 LEU A N 1
ATOM 989 C CA . LEU A 1 128 ? 1.253 2.135 13.969 1.00 88.81 128 LEU A CA 1
ATOM 990 C C . LEU A 1 128 ? 1.718 0.719 13.610 1.00 88.81 128 LEU A C 1
ATOM 992 O O . LEU A 1 128 ? 0.895 -0.179 13.526 1.00 88.81 128 LEU A O 1
ATOM 996 N N . GLU A 1 129 ? 3.022 0.512 13.427 1.00 90.50 129 GLU A N 1
ATOM 997 C CA . GLU A 1 129 ? 3.592 -0.808 13.138 1.00 90.50 129 GLU A CA 1
ATOM 998 C C . GLU A 1 129 ? 3.356 -1.792 14.290 1.00 90.50 129 GLU A C 1
ATOM 1000 O O . GLU A 1 129 ? 2.977 -2.923 14.028 1.00 90.50 129 GLU A O 1
ATOM 1005 N N . ASP A 1 130 ? 3.496 -1.360 15.545 1.00 90.75 130 ASP A N 1
ATOM 1006 C CA . ASP A 1 130 ? 3.230 -2.185 16.730 1.00 90.75 130 ASP A CA 1
ATOM 1007 C C . ASP A 1 130 ? 1.749 -2.580 16.830 1.00 90.75 130 ASP A C 1
ATOM 1009 O O . ASP A 1 130 ? 1.432 -3.737 17.090 1.00 90.75 130 ASP A O 1
ATOM 1013 N N . ILE A 1 131 ? 0.831 -1.650 16.548 1.00 88.50 131 ILE A N 1
ATOM 1014 C CA . ILE A 1 131 ? -0.604 -1.944 16.447 1.00 88.50 131 ILE A CA 1
ATOM 1015 C C . ILE A 1 131 ? -0.837 -2.970 15.328 1.00 88.50 131 ILE A C 1
ATOM 1017 O O . ILE A 1 131 ? -1.375 -4.044 15.572 1.00 88.50 131 ILE A O 1
ATOM 1021 N N . LEU A 1 132 ? -0.373 -2.702 14.108 1.00 88.88 132 LEU A N 1
ATOM 1022 C CA . LEU A 1 132 ? -0.598 -3.601 12.971 1.00 88.88 132 LEU A CA 1
ATOM 1023 C C . LEU A 1 132 ? 0.026 -4.990 13.174 1.00 88.88 132 LEU A C 1
ATOM 1025 O O . LEU A 1 132 ? -0.556 -5.985 12.759 1.00 88.88 132 LEU A O 1
ATOM 1029 N N . GLN A 1 133 ? 1.177 -5.067 13.842 1.00 90.25 133 GLN A N 1
ATOM 1030 C CA . GLN A 1 133 ? 1.844 -6.325 14.161 1.00 90.25 133 GLN A CA 1
ATOM 1031 C C . GLN A 1 133 ? 1.106 -7.112 15.252 1.00 90.25 133 GLN A C 1
ATOM 1033 O O . GLN A 1 133 ? 1.035 -8.336 15.178 1.00 90.25 133 GLN A O 1
ATOM 1038 N N . LYS A 1 134 ? 0.537 -6.430 16.252 1.00 86.62 134 LYS A N 1
ATOM 1039 C CA . LYS A 1 134 ? -0.271 -7.061 17.308 1.00 86.62 134 LYS A CA 1
ATOM 1040 C C . LYS A 1 134 ? -1.594 -7.609 16.785 1.00 86.62 134 LYS A C 1
ATOM 1042 O O . LYS A 1 134 ? -2.040 -8.654 17.247 1.00 86.62 134 LYS A O 1
ATOM 1047 N N . PHE A 1 135 ? -2.204 -6.914 15.831 1.00 77.62 135 PHE A N 1
ATOM 1048 C CA . PHE A 1 135 ? -3.537 -7.222 15.316 1.00 77.62 135 PHE A CA 1
ATOM 1049 C C . PHE A 1 135 ? -3.502 -7.882 13.932 1.00 77.62 135 PHE A C 1
ATOM 1051 O O . PHE A 1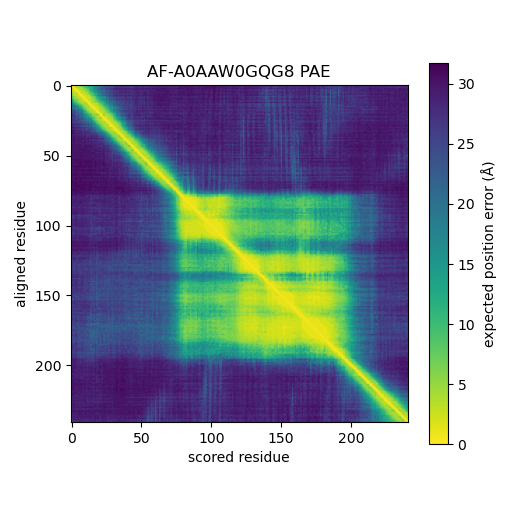 135 ? -4.433 -7.680 13.158 1.00 77.62 135 PHE A O 1
ATOM 1058 N N . ASP A 1 136 ? -2.455 -8.656 13.607 1.00 75.31 136 ASP A N 1
ATOM 1059 C CA . ASP A 1 136 ? -2.261 -9.329 12.308 1.00 75.31 136 ASP A CA 1
ATOM 1060 C C . ASP A 1 136 ? -3.482 -10.211 11.950 1.00 75.31 136 ASP A C 1
ATOM 1062 O O . ASP A 1 136 ? -3.580 -11.372 12.339 1.00 75.31 136 ASP A O 1
ATOM 1066 N N . GLY A 1 137 ? -4.461 -9.615 11.255 1.00 70.00 137 GLY A N 1
ATOM 1067 C CA . GLY A 1 137 ? -5.741 -10.230 10.876 1.00 70.00 137 GLY A CA 1
ATOM 1068 C C . GLY A 1 137 ? -6.986 -9.830 11.693 1.00 70.00 137 GLY A C 1
ATOM 1069 O O . GLY A 1 137 ? -8.085 -10.214 11.308 1.00 70.00 137 GLY A O 1
ATOM 1070 N N . LYS A 1 138 ? -6.869 -9.038 12.768 1.00 79.19 138 LYS A N 1
ATOM 1071 C CA . LYS A 1 138 ? -7.997 -8.560 13.606 1.00 79.19 138 LYS A CA 1
ATOM 1072 C C . LYS A 1 138 ? -8.172 -7.037 13.571 1.00 79.19 138 LYS A C 1
ATOM 1074 O O . LYS A 1 138 ? -8.383 -6.392 14.590 1.00 79.19 138 LYS A O 1
ATOM 1079 N N . LEU A 1 139 ? -8.087 -6.443 12.384 1.00 73.88 139 LEU A N 1
ATOM 1080 C CA . LEU A 1 139 ? -8.235 -4.988 12.209 1.00 73.88 139 LEU A CA 1
ATOM 1081 C C . LEU A 1 139 ? -9.689 -4.497 12.256 1.00 73.88 139 LEU A C 1
ATOM 1083 O O . LEU A 1 139 ? -9.935 -3.298 12.158 1.00 73.88 139 LEU A O 1
ATOM 1087 N N . ASP A 1 140 ? -10.634 -5.418 12.428 1.00 72.44 140 ASP A N 1
ATOM 1088 C CA . ASP A 1 140 ? -12.060 -5.127 12.558 1.00 72.44 140 ASP A CA 1
ATOM 1089 C C . ASP A 1 140 ? -12.440 -4.550 13.930 1.00 72.44 140 ASP A C 1
ATOM 1091 O O . ASP A 1 140 ? -13.563 -4.074 14.096 1.00 72.44 140 ASP A O 1
ATOM 1095 N N . GLU A 1 141 ? -11.538 -4.600 14.914 1.00 86.00 141 GLU A N 1
ATOM 1096 C CA . GLU A 1 141 ? -11.786 -4.056 16.247 1.00 86.00 141 GLU A CA 1
ATOM 1097 C C . GLU A 1 141 ? -11.835 -2.520 16.211 1.00 86.00 141 GLU A C 1
ATOM 1099 O O . GLU A 1 141 ? -10.883 -1.842 15.811 1.00 86.00 141 GLU A O 1
ATOM 1104 N N . ASP A 1 142 ? -12.956 -1.959 16.671 1.00 88.88 142 ASP A N 1
ATOM 1105 C CA . ASP A 1 142 ? -13.213 -0.516 16.671 1.00 88.88 142 ASP A CA 1
ATOM 1106 C C . ASP A 1 142 ? -12.120 0.279 17.401 1.00 88.88 142 ASP A C 1
ATOM 1108 O O . ASP A 1 142 ? -11.712 1.350 16.950 1.00 88.88 142 ASP A O 1
ATOM 1112 N N . GLU A 1 143 ? -11.590 -0.260 18.499 1.00 89.25 143 GLU A N 1
ATOM 1113 C CA . GLU A 1 143 ? -10.550 0.393 19.298 1.00 89.25 143 GLU A CA 1
ATOM 1114 C C . GLU A 1 143 ? -9.263 0.631 18.491 1.00 89.25 143 GLU A C 1
ATOM 1116 O O . GLU A 1 143 ? -8.665 1.709 18.544 1.00 89.25 143 GLU A O 1
ATOM 1121 N N . VAL A 1 144 ? -8.869 -0.343 17.668 1.00 87.75 144 VAL A N 1
ATOM 1122 C CA . VAL A 1 144 ? -7.703 -0.245 16.782 1.00 87.75 144 VAL A CA 1
ATOM 1123 C C . VAL A 1 144 ? -7.933 0.804 15.700 1.00 87.75 144 VAL A C 1
ATOM 1125 O O . VAL A 1 144 ? -7.043 1.607 15.400 1.00 87.75 144 VAL A O 1
ATOM 1128 N N . TRP A 1 145 ? -9.148 0.839 15.153 1.00 91.94 145 TRP A N 1
ATOM 1129 C CA . TRP A 1 145 ? -9.537 1.795 14.125 1.00 91.94 145 TRP A CA 1
ATOM 1130 C C . TRP A 1 145 ? -9.449 3.245 14.625 1.00 91.94 145 TRP A C 1
ATOM 1132 O O . TRP A 1 145 ? -8.825 4.103 13.983 1.00 91.94 145 TRP A O 1
ATOM 1142 N N . PHE A 1 146 ? -10.003 3.509 15.814 1.00 90.12 146 PHE A N 1
ATOM 1143 C CA . PHE A 1 146 ? -10.002 4.835 16.437 1.00 90.12 146 PHE A CA 1
ATOM 1144 C C . PHE A 1 146 ? -8.620 5.273 16.943 1.00 90.12 146 PHE A C 1
ATOM 1146 O O . PHE A 1 146 ? -8.345 6.475 16.997 1.00 90.12 146 PHE A O 1
ATOM 1153 N N . ASN A 1 147 ? -7.703 4.334 17.196 1.00 87.88 147 ASN A N 1
ATOM 1154 C CA . ASN A 1 147 ? -6.316 4.610 17.594 1.00 87.88 147 ASN A CA 1
ATOM 1155 C C . ASN A 1 147 ? -5.417 5.167 16.469 1.00 87.88 147 ASN A C 1
ATOM 1157 O O . ASN A 1 147 ? -4.203 5.305 16.636 1.00 87.88 147 ASN A O 1
ATOM 1161 N N . GLY A 1 148 ? -6.004 5.565 15.337 1.00 86.81 148 GLY A N 1
ATOM 1162 C CA . GLY A 1 148 ? -5.339 6.348 14.296 1.00 86.81 148 GLY A CA 1
ATOM 1163 C C . GLY A 1 148 ? -5.319 5.694 12.921 1.00 86.81 148 GLY A C 1
ATOM 1164 O O . GLY A 1 148 ? -4.916 6.366 11.968 1.00 86.81 148 GLY A O 1
ATOM 1165 N N . LEU A 1 149 ? -5.791 4.448 12.789 1.00 92.00 149 LEU A N 1
ATOM 1166 C CA . LEU A 1 149 ? -5.954 3.798 11.486 1.00 92.00 149 LEU A CA 1
ATOM 1167 C C . LEU A 1 149 ? -6.910 4.588 10.587 1.00 92.00 149 LEU A C 1
ATOM 1169 O O . LEU A 1 149 ? -6.574 4.821 9.429 1.00 92.00 149 LEU A O 1
ATOM 1173 N N . 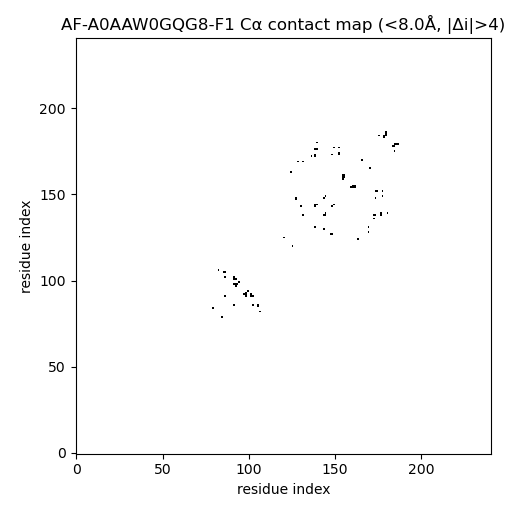ASP A 1 150 ? -8.016 5.100 11.141 1.00 94.69 150 ASP A N 1
ATOM 1174 C CA . ASP A 1 150 ? -8.992 5.928 10.416 1.00 94.69 150 ASP A CA 1
ATOM 1175 C C . ASP A 1 150 ? -8.332 7.111 9.690 1.00 94.69 150 ASP A C 1
ATOM 1177 O O . ASP A 1 150 ? -8.598 7.382 8.522 1.00 94.69 150 ASP A O 1
ATOM 1181 N N . LYS A 1 151 ? -7.397 7.798 10.357 1.00 93.94 151 LYS A N 1
ATOM 1182 C CA . LYS A 1 151 ? -6.696 8.957 9.783 1.00 93.94 151 LYS A CA 1
ATOM 1183 C C . LYS A 1 151 ? -5.739 8.551 8.669 1.00 93.94 151 LYS A C 1
ATOM 1185 O O . LYS A 1 151 ? -5.623 9.266 7.676 1.00 93.94 151 LYS A O 1
ATOM 1190 N N . VAL A 1 152 ? -5.038 7.430 8.843 1.00 93.81 152 VAL A N 1
ATOM 1191 C CA . VAL A 1 152 ? -4.116 6.911 7.826 1.00 93.81 152 VAL A CA 1
ATOM 1192 C C . VAL A 1 152 ? -4.906 6.472 6.601 1.00 93.81 152 VAL A C 1
ATOM 1194 O O . VAL A 1 152 ? -4.580 6.896 5.497 1.00 93.81 152 VAL A O 1
ATOM 1197 N N . TRP A 1 153 ? -5.973 5.702 6.795 1.00 95.19 153 TRP A N 1
ATOM 1198 C CA . TRP A 1 153 ? -6.852 5.249 5.725 1.00 95.19 153 TRP A CA 1
ATOM 1199 C C . TRP A 1 153 ? -7.508 6.422 4.979 1.00 95.19 153 TRP A C 1
ATOM 1201 O O . TRP A 1 153 ? -7.382 6.498 3.759 1.00 95.19 153 TRP A O 1
ATOM 1211 N N . LYS A 1 154 ? -8.077 7.408 5.691 1.00 95.88 154 LYS A N 1
ATOM 1212 C CA . LYS A 1 154 ? -8.604 8.651 5.091 1.00 95.88 154 LYS A CA 1
ATOM 1213 C C . LYS A 1 154 ? -7.548 9.404 4.279 1.00 95.88 154 LYS A C 1
ATOM 1215 O O . LYS A 1 154 ? -7.833 9.919 3.201 1.00 95.88 154 LYS A O 1
ATOM 1220 N N . GLY A 1 155 ? -6.311 9.455 4.771 1.00 95.31 155 GLY A N 1
ATOM 1221 C CA . GLY A 1 155 ? -5.185 10.015 4.026 1.00 95.31 155 GLY A CA 1
ATOM 1222 C C . GLY A 1 155 ? -4.897 9.243 2.735 1.00 95.31 155 GLY A C 1
ATOM 1223 O O . GLY A 1 155 ? -4.686 9.847 1.690 1.00 95.31 155 GLY A O 1
ATOM 1224 N N . LEU A 1 156 ? -4.939 7.912 2.779 1.00 95.12 156 LEU A N 1
ATOM 1225 C CA . LEU A 1 156 ? -4.698 7.073 1.605 1.00 95.12 156 LEU A CA 1
ATOM 1226 C C . LEU A 1 156 ? -5.780 7.251 0.533 1.00 95.12 156 LEU A C 1
ATOM 1228 O O . LEU A 1 156 ? -5.436 7.485 -0.623 1.00 95.12 156 LEU A O 1
ATOM 1232 N N . ILE A 1 157 ? -7.064 7.210 0.903 1.00 95.81 157 ILE A N 1
ATOM 1233 C CA . ILE A 1 157 ? -8.172 7.360 -0.061 1.00 95.81 157 ILE A CA 1
ATOM 1234 C C . ILE A 1 157 ? -8.238 8.766 -0.674 1.00 95.81 157 ILE A C 1
ATOM 1236 O O . ILE A 1 157 ? -8.674 8.926 -1.808 1.00 95.81 157 ILE A O 1
ATOM 1240 N N . THR A 1 158 ? -7.767 9.791 0.044 1.00 97.06 158 THR A N 1
ATOM 1241 C CA . THR A 1 158 ? -7.687 11.170 -0.470 1.00 97.06 158 THR A CA 1
ATOM 1242 C C . THR A 1 158 ? -6.469 11.402 -1.368 1.00 97.06 158 THR A C 1
ATOM 1244 O O . THR A 1 158 ? -6.301 12.496 -1.904 1.00 97.06 158 THR A O 1
ATOM 1247 N N . GLY A 1 159 ? -5.604 10.396 -1.543 1.00 94.44 159 GLY A N 1
ATOM 1248 C CA . GLY A 1 159 ? -4.363 10.516 -2.306 1.00 94.44 159 GLY A CA 1
ATOM 1249 C C . GLY A 1 159 ? -3.258 11.271 -1.563 1.00 94.44 159 GLY A C 1
ATOM 1250 O O . GLY A 1 159 ? -2.273 11.694 -2.176 1.00 94.44 159 GLY A O 1
ATOM 1251 N N . ALA A 1 160 ? -3.384 11.455 -0.244 1.00 94.69 160 ALA A N 1
ATOM 1252 C CA . ALA A 1 160 ? -2.340 12.076 0.552 1.00 94.69 160 ALA A CA 1
ATOM 1253 C C . ALA A 1 160 ? -1.083 11.195 0.556 1.00 94.69 160 ALA A C 1
ATOM 1255 O O . ALA A 1 160 ? -1.112 9.993 0.830 1.00 94.69 160 ALA A O 1
ATOM 1256 N N . ARG A 1 161 ? 0.070 11.811 0.283 1.00 92.44 161 ARG A N 1
ATOM 1257 C CA . ARG A 1 161 ? 1.352 11.103 0.298 1.00 92.44 161 ARG A CA 1
ATOM 1258 C C . ARG A 1 161 ? 1.773 10.818 1.737 1.00 92.44 161 ARG A C 1
ATOM 1260 O O . ARG A 1 161 ? 1.888 11.731 2.556 1.00 92.44 161 ARG A O 1
ATOM 1267 N N . LEU A 1 162 ? 2.077 9.555 2.033 1.00 88.75 162 LEU A N 1
ATOM 1268 C CA . LEU A 1 162 ? 2.639 9.173 3.325 1.00 88.75 162 LEU A CA 1
ATOM 1269 C C . LEU A 1 162 ? 4.015 9.825 3.515 1.00 88.75 162 LEU A C 1
ATOM 1271 O O . LEU A 1 162 ? 4.920 9.646 2.699 1.00 88.75 162 LEU A O 1
ATOM 1275 N N . ARG A 1 163 ? 4.195 10.542 4.632 1.00 87.50 163 ARG A N 1
ATOM 1276 C CA . ARG A 1 163 ? 5.496 11.128 5.015 1.00 87.50 163 ARG A CA 1
ATOM 1277 C C . ARG A 1 163 ? 6.582 10.067 5.194 1.00 87.50 163 ARG A C 1
ATOM 1279 O O . ARG A 1 163 ? 7.760 10.333 4.982 1.00 87.50 163 ARG A O 1
ATOM 1286 N N . THR A 1 164 ? 6.175 8.870 5.601 1.00 86.75 164 THR A N 1
ATOM 1287 C CA . THR A 1 164 ? 7.042 7.710 5.784 1.00 86.75 164 THR A CA 1
ATOM 1288 C C . THR A 1 164 ? 6.513 6.543 4.979 1.00 86.75 164 THR A C 1
ATOM 1290 O O . THR A 1 164 ? 5.338 6.207 5.099 1.00 86.75 164 THR A O 1
ATOM 1293 N N . SER A 1 165 ? 7.388 5.886 4.223 1.00 87.81 165 SER A N 1
ATOM 1294 C CA . SER A 1 165 ? 7.057 4.622 3.571 1.00 87.81 165 SER A CA 1
ATOM 1295 C C . SER A 1 165 ? 6.645 3.585 4.616 1.00 87.81 165 SER A C 1
ATOM 1297 O O . SER A 1 165 ? 7.397 3.340 5.564 1.00 87.81 165 SER A O 1
ATOM 1299 N N . LEU A 1 166 ? 5.480 2.977 4.424 1.00 89.06 166 LEU A N 1
ATOM 1300 C CA . LEU A 1 166 ? 5.051 1.783 5.144 1.00 89.06 166 LEU A CA 1
ATOM 1301 C C . LEU A 1 166 ? 5.367 0.548 4.300 1.00 89.06 166 LEU A C 1
ATOM 1303 O O . LEU A 1 166 ? 5.493 0.643 3.077 1.00 89.06 166 LEU A O 1
ATOM 1307 N N . SER A 1 167 ? 5.505 -0.606 4.956 1.00 90.75 167 SER A N 1
ATOM 1308 C CA . SER A 1 167 ? 5.551 -1.882 4.241 1.00 90.75 167 SER A CA 1
ATOM 1309 C C . SER A 1 167 ? 4.269 -2.054 3.429 1.00 90.75 167 SER A C 1
ATOM 1311 O O . SER A 1 167 ? 3.180 -1.747 3.918 1.00 90.75 167 SER A O 1
ATOM 1313 N N . LEU A 1 168 ? 4.396 -2.569 2.204 1.00 91.94 168 LEU A N 1
ATOM 1314 C CA . LEU A 1 168 ? 3.250 -2.823 1.334 1.00 91.94 168 LEU A CA 1
ATOM 1315 C C . LEU A 1 168 ? 2.230 -3.752 2.010 1.00 91.94 168 LEU A C 1
ATOM 1317 O O . LEU A 1 168 ? 1.032 -3.514 1.911 1.00 91.94 168 LEU A O 1
ATOM 1321 N N . ARG A 1 169 ? 2.706 -4.740 2.780 1.00 91.19 169 ARG A N 1
ATOM 1322 C CA . ARG A 1 169 ? 1.856 -5.645 3.568 1.00 91.19 169 ARG A CA 1
ATOM 1323 C C . ARG A 1 169 ? 0.906 -4.876 4.494 1.00 91.19 169 ARG A C 1
ATOM 1325 O O . ARG A 1 169 ? -0.293 -5.128 4.488 1.00 91.19 169 ARG A O 1
ATOM 1332 N N . TYR A 1 170 ? 1.434 -3.907 5.241 1.00 91.62 170 TYR A N 1
ATOM 1333 C CA . TYR A 1 170 ? 0.653 -3.082 6.166 1.00 91.62 170 TYR A CA 1
ATOM 1334 C C . TYR A 1 170 ? -0.321 -2.148 5.442 1.00 91.62 170 TYR A C 1
ATOM 1336 O O . TYR A 1 170 ? -1.441 -1.943 5.898 1.00 91.62 170 TYR A O 1
ATOM 1344 N N . LEU A 1 171 ? 0.083 -1.604 4.295 1.00 92.19 171 LEU A N 1
ATOM 1345 C CA . LEU A 1 171 ? -0.785 -0.787 3.445 1.00 92.19 171 LEU A CA 1
ATOM 1346 C C . LEU A 1 171 ? -2.010 -1.567 2.957 1.00 92.19 171 LEU A C 1
ATOM 1348 O O . LEU A 1 171 ? -3.127 -1.068 3.068 1.00 92.19 171 LEU A O 1
ATOM 1352 N N . ILE A 1 172 ? -1.799 -2.789 2.463 1.00 92.38 172 ILE A N 1
ATOM 1353 C CA . ILE A 1 172 ? -2.879 -3.668 1.997 1.00 92.38 172 ILE A CA 1
ATOM 1354 C C . ILE A 1 172 ? -3.846 -3.972 3.146 1.00 92.38 172 ILE A C 1
ATOM 1356 O O . ILE A 1 172 ? -5.054 -3.848 2.972 1.00 92.38 172 ILE A O 1
ATOM 1360 N N . GLN A 1 173 ? -3.326 -4.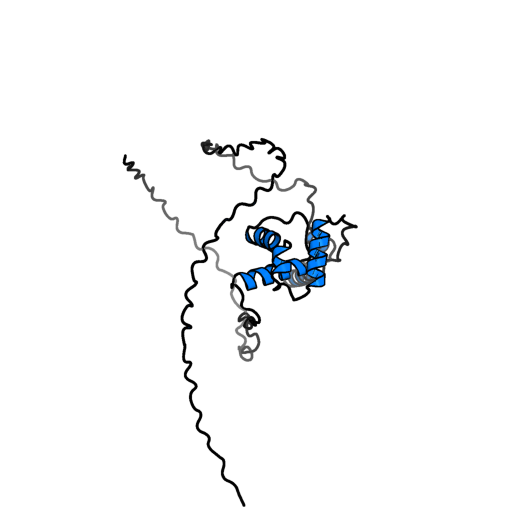279 4.337 1.00 91.88 173 GLN A N 1
ATOM 1361 C CA . GLN A 1 173 ? -4.139 -4.542 5.527 1.00 91.88 173 GLN A CA 1
ATOM 1362 C C . GLN A 1 173 ? -5.016 -3.344 5.934 1.00 91.88 173 GLN A C 1
ATOM 1364 O O . GLN A 1 173 ? -6.204 -3.516 6.201 1.00 91.88 173 GLN A O 1
ATOM 1369 N N . ILE A 1 174 ? -4.462 -2.125 5.945 1.00 92.62 174 ILE A N 1
ATOM 1370 C CA . ILE A 1 174 ? -5.225 -0.902 6.258 1.00 92.62 174 ILE A CA 1
ATOM 1371 C C . ILE A 1 174 ? -6.325 -0.662 5.216 1.00 92.62 174 ILE A C 1
ATOM 1373 O O . ILE A 1 174 ? -7.447 -0.310 5.578 1.00 92.62 174 ILE A O 1
ATOM 1377 N N . LEU A 1 175 ? -6.013 -0.839 3.928 1.00 93.75 175 LEU A N 1
ATOM 1378 C CA . LEU A 1 175 ? -6.982 -0.666 2.843 1.00 93.75 175 LEU A CA 1
ATOM 1379 C C . LEU A 1 175 ? -8.122 -1.678 2.943 1.00 93.75 175 LEU A C 1
ATOM 1381 O O . LEU A 1 175 ? -9.283 -1.283 2.884 1.00 93.75 175 LEU A O 1
ATOM 1385 N N . GLN A 1 176 ? -7.795 -2.952 3.159 1.00 91.44 176 GLN A N 1
ATOM 1386 C CA . GLN A 1 176 ? -8.781 -4.014 3.322 1.00 91.44 176 GLN A CA 1
ATOM 1387 C C . GLN A 1 176 ? -9.713 -3.731 4.506 1.00 91.44 176 GLN A C 1
ATOM 1389 O O . GLN A 1 176 ? -10.928 -3.799 4.345 1.00 91.44 176 GLN A O 1
ATOM 1394 N N . ALA A 1 177 ? -9.163 -3.353 5.665 1.00 91.25 177 ALA A N 1
ATOM 1395 C CA . ALA A 1 177 ? -9.958 -3.001 6.842 1.00 91.25 177 ALA A CA 1
ATOM 1396 C C . ALA A 1 177 ? -10.901 -1.815 6.569 1.00 91.25 177 ALA A C 1
ATOM 1398 O O . ALA A 1 177 ? -12.070 -1.844 6.952 1.00 91.25 177 ALA A O 1
ATOM 1399 N N . GLY A 1 178 ? -10.421 -0.796 5.851 1.00 93.75 178 GLY A N 1
ATOM 1400 C CA . GLY A 1 178 ? -11.247 0.342 5.455 1.00 93.75 178 GLY A CA 1
ATOM 1401 C C . GLY A 1 178 ? -12.368 -0.024 4.485 1.00 93.75 178 GLY A C 1
ATOM 1402 O O . GLY A 1 178 ? -13.508 0.371 4.699 1.00 93.75 178 GLY A O 1
ATOM 1403 N N . TRP A 1 179 ? -12.093 -0.839 3.463 1.00 93.06 179 TRP A N 1
ATOM 1404 C CA . TRP A 1 179 ? -13.128 -1.303 2.530 1.00 93.06 179 TRP A CA 1
ATOM 1405 C C . TRP A 1 179 ? -14.181 -2.178 3.194 1.00 93.06 179 TRP A C 1
ATOM 1407 O O . TRP A 1 179 ? -15.362 -2.070 2.868 1.00 93.06 179 TRP A O 1
ATOM 1417 N N . VAL A 1 180 ? -13.760 -3.024 4.132 1.00 91.44 180 VAL A N 1
ATOM 1418 C CA . VAL A 1 180 ? -14.667 -3.839 4.937 1.00 91.44 180 VAL A CA 1
ATOM 1419 C C . VAL A 1 180 ? -15.600 -2.961 5.773 1.00 91.44 180 VAL A C 1
ATOM 1421 O O . VAL A 1 180 ? -16.792 -3.247 5.873 1.00 91.44 180 VAL A O 1
ATOM 1424 N N . ARG A 1 181 ? -15.083 -1.872 6.350 1.00 92.19 181 ARG A N 1
ATOM 1425 C CA . ARG A 1 181 ? -15.863 -0.955 7.189 1.00 92.19 181 ARG A CA 1
ATOM 1426 C C . ARG A 1 181 ? -16.814 -0.067 6.388 1.00 92.19 181 ARG A C 1
ATOM 1428 O O . ARG A 1 181 ? -17.937 0.157 6.827 1.00 92.19 181 ARG A O 1
ATOM 1435 N N . ASP A 1 182 ? -16.385 0.385 5.214 1.00 93.75 182 ASP A N 1
ATOM 1436 C CA . ASP A 1 182 ? -17.223 1.143 4.279 1.00 93.75 182 ASP A CA 1
ATOM 1437 C C . ASP A 1 182 ? -18.320 0.285 3.631 1.00 93.75 182 ASP A C 1
ATOM 1439 O O . ASP A 1 182 ? -19.208 0.812 2.964 1.00 93.75 182 ASP A O 1
ATOM 1443 N N . GLY A 1 183 ? -18.261 -1.042 3.792 1.00 92.12 183 GLY A N 1
ATOM 1444 C CA . GLY A 1 183 ? -19.151 -1.979 3.108 1.00 92.12 183 GLY A CA 1
ATOM 1445 C C . GLY A 1 183 ? -18.821 -2.160 1.624 1.00 92.12 183 GLY A C 1
ATOM 1446 O O . GLY A 1 183 ? -19.541 -2.863 0.922 1.00 92.12 183 GLY A O 1
ATOM 1447 N N . THR A 1 184 ? -17.719 -1.570 1.151 1.00 92.88 184 THR A N 1
ATOM 1448 C CA . THR A 1 184 ? -17.192 -1.761 -0.207 1.00 92.88 184 THR A CA 1
ATOM 1449 C C . THR A 1 184 ? -16.750 -3.209 -0.432 1.00 92.88 184 THR A C 1
ATOM 1451 O O . THR A 1 184 ? -16.848 -3.710 -1.549 1.00 92.88 184 THR A O 1
ATOM 1454 N N . TRP A 1 185 ? -16.286 -3.898 0.619 1.00 88.50 185 TRP A N 1
ATOM 1455 C CA . TRP A 1 185 ? -15.903 -5.310 0.557 1.00 88.50 185 TRP A CA 1
ATOM 1456 C C . TRP A 1 185 ? -16.608 -6.142 1.643 1.00 88.50 185 TRP A C 1
ATOM 1458 O O . TRP A 1 185 ? -16.498 -5.810 2.825 1.00 88.50 185 TRP A O 1
ATOM 1468 N N . PRO A 1 186 ? -17.307 -7.242 1.305 1.00 87.50 186 PRO A N 1
ATOM 1469 C CA . PRO A 1 186 ? -17.978 -8.073 2.301 1.00 87.50 186 PRO A CA 1
ATOM 1470 C C . PRO A 1 186 ? -16.979 -8.865 3.157 1.00 87.50 186 PRO A C 1
ATOM 1472 O O . PRO A 1 186 ? -16.006 -9.437 2.659 1.00 87.50 186 PRO A O 1
ATOM 1475 N N . LYS A 1 187 ? -17.241 -8.955 4.467 1.00 84.94 187 LYS A N 1
ATOM 1476 C CA . LYS A 1 187 ? -16.443 -9.786 5.383 1.00 84.94 187 LYS A CA 1
ATOM 1477 C C . LYS A 1 187 ? -16.547 -11.256 4.986 1.00 84.94 187 LYS A C 1
ATOM 1479 O O . LYS A 1 187 ? -17.646 -11.791 4.885 1.00 84.94 187 LYS A O 1
ATOM 1484 N N . GLY A 1 188 ? -15.401 -11.901 4.771 1.00 82.38 188 GLY A N 1
ATOM 1485 C CA . GLY A 1 188 ? -15.352 -13.303 4.344 1.00 82.38 188 GLY A CA 1
ATOM 1486 C C . GLY A 1 188 ? -15.787 -13.538 2.894 1.00 82.38 188 GLY A C 1
ATOM 1487 O O . GLY A 1 188 ? -15.945 -14.689 2.499 1.00 82.38 188 GLY A O 1
ATOM 1488 N N . GLY A 1 189 ? -15.968 -12.477 2.098 1.00 78.75 189 GLY A N 1
ATOM 1489 C CA . GLY A 1 189 ? -16.195 -12.607 0.665 1.00 78.75 189 GLY A CA 1
ATOM 1490 C C . GLY A 1 189 ? -14.954 -13.159 -0.021 1.00 78.75 189 GLY A C 1
ATOM 1491 O O . GLY A 1 189 ? -13.890 -12.538 0.021 1.00 78.75 189 GLY A O 1
ATOM 1492 N N . ILE A 1 190 ? -15.099 -14.323 -0.643 1.00 80.31 190 ILE A N 1
ATOM 1493 C CA . ILE A 1 190 ? -14.098 -14.880 -1.548 1.00 80.31 190 ILE A CA 1
ATOM 1494 C C . ILE A 1 190 ? -14.273 -14.141 -2.876 1.00 80.31 190 ILE A C 1
ATOM 1496 O O . ILE A 1 190 ? -15.387 -14.072 -3.398 1.00 80.31 190 ILE A O 1
ATOM 1500 N N . ALA A 1 191 ? -13.197 -13.531 -3.379 1.00 79.38 191 ALA A N 1
ATOM 1501 C CA . ALA A 1 191 ? -13.218 -12.947 -4.714 1.00 79.38 191 ALA A CA 1
ATOM 1502 C C . ALA A 1 191 ? -13.511 -14.073 -5.721 1.00 79.38 191 ALA A C 1
ATOM 1504 O O . ALA A 1 191 ? -12.880 -15.125 -5.604 1.00 79.38 191 ALA A O 1
ATOM 1505 N N . PRO A 1 192 ? -14.450 -13.889 -6.665 1.00 82.25 192 PRO A N 1
ATOM 1506 C CA . PRO A 1 192 ? -14.622 -14.829 -7.764 1.00 82.25 192 PRO A CA 1
ATOM 1507 C C . PRO A 1 192 ? -13.282 -15.071 -8.456 1.00 82.25 192 PRO A C 1
ATOM 1509 O O . PRO A 1 192 ? -12.459 -14.150 -8.536 1.00 82.25 192 PRO A O 1
ATOM 1512 N N . ASP A 1 193 ? -13.071 -16.294 -8.938 1.00 82.62 193 ASP A N 1
ATOM 1513 C CA . ASP A 1 193 ? -11.888 -16.596 -9.734 1.00 82.62 193 ASP A CA 1
ATOM 1514 C C . ASP A 1 193 ? -11.827 -15.616 -10.919 1.00 82.62 193 ASP A C 1
ATOM 1516 O O . ASP A 1 193 ? -12.862 -15.319 -11.523 1.00 82.62 193 ASP A O 1
ATOM 1520 N N . PRO A 1 194 ? -10.657 -15.026 -11.207 1.00 76.38 194 PRO A N 1
ATOM 1521 C CA . PRO A 1 194 ? -10.546 -14.039 -12.266 1.00 76.38 194 PRO A CA 1
ATOM 1522 C C . PRO A 1 194 ? -10.878 -14.689 -13.613 1.00 76.38 194 PRO A C 1
ATOM 1524 O O . PRO A 1 194 ? -10.207 -15.628 -14.034 1.00 76.38 194 PRO A O 1
ATOM 1527 N N . ASP A 1 195 ? -11.854 -14.127 -14.330 1.00 74.12 195 ASP A N 1
ATOM 1528 C CA . ASP A 1 195 ? -12.228 -14.538 -15.696 1.00 74.12 195 ASP A CA 1
ATOM 1529 C C . ASP A 1 195 ? -11.081 -14.353 -16.722 1.00 74.12 195 ASP A C 1
ATOM 1531 O O . ASP A 1 195 ? -11.207 -14.733 -17.886 1.00 74.12 195 ASP A O 1
ATOM 1535 N N . ASP A 1 196 ? -9.946 -13.784 -16.296 1.00 65.81 196 ASP A N 1
ATOM 1536 C CA . ASP A 1 196 ? -8.732 -13.570 -17.091 1.00 65.81 196 ASP A CA 1
ATOM 1537 C C . ASP A 1 196 ? -7.926 -14.856 -17.357 1.00 65.81 196 ASP A C 1
ATOM 1539 O O . ASP A 1 196 ? -6.852 -14.798 -17.968 1.00 65.81 196 ASP A O 1
ATOM 1543 N N . GLU A 1 197 ? -8.428 -16.031 -16.965 1.00 58.38 197 GLU A N 1
ATOM 1544 C CA . GLU A 1 197 ? -7.950 -17.291 -17.528 1.00 58.38 197 GLU A CA 1
ATOM 1545 C C . GLU A 1 197 ? -8.344 -17.368 -19.012 1.00 58.38 197 GLU A C 1
ATOM 1547 O O . GLU A 1 197 ? -9.319 -17.998 -19.424 1.00 58.38 197 GLU A O 1
ATOM 1552 N N . LEU A 1 198 ? -7.530 -16.717 -19.850 1.00 58.53 198 LEU A N 1
ATOM 1553 C CA . LEU A 1 198 ? -7.360 -17.043 -21.258 1.00 58.53 198 LEU A CA 1
ATOM 1554 C C . LEU A 1 198 ? -7.052 -18.539 -21.324 1.00 58.53 198 LEU A C 1
ATOM 1556 O O . LEU A 1 198 ? -5.913 -18.972 -21.148 1.00 58.53 198 LEU A O 1
ATOM 1560 N N . ASN A 1 199 ? -8.113 -19.311 -21.519 1.00 54.66 199 ASN A N 1
ATOM 1561 C CA . ASN A 1 199 ? -8.145 -20.755 -21.604 1.00 54.66 199 ASN A CA 1
ATOM 1562 C C . ASN A 1 199 ? -7.187 -21.201 -22.726 1.00 54.66 199 ASN A C 1
ATOM 1564 O O . ASN A 1 199 ? -7.562 -21.346 -23.887 1.00 54.66 199 ASN A O 1
ATOM 1568 N N . THR A 1 200 ? -5.906 -21.374 -22.396 1.00 56.78 200 THR A N 1
ATOM 1569 C CA . THR A 1 200 ? -4.823 -21.776 -23.315 1.00 56.78 200 THR A CA 1
ATOM 1570 C C . THR A 1 200 ? -4.889 -23.266 -23.656 1.00 56.78 200 THR A C 1
ATOM 1572 O O . THR A 1 200 ? -4.004 -23.809 -24.314 1.00 56.78 200 THR A O 1
ATOM 1575 N N . MET A 1 201 ? -5.959 -23.940 -23.234 1.00 53.19 201 MET A N 1
ATOM 1576 C CA . MET A 1 201 ? -6.108 -25.387 -23.246 1.00 53.19 201 MET A CA 1
ATOM 1577 C C . MET A 1 201 ? -7.377 -25.822 -23.979 1.00 53.19 201 MET A C 1
ATOM 1579 O O . MET A 1 201 ? -8.082 -26.704 -23.511 1.00 53.19 201 MET A O 1
ATOM 1583 N N . GLN A 1 202 ? -7.678 -25.262 -25.154 1.00 50.31 202 GLN A N 1
ATOM 1584 C CA . GLN A 1 202 ? -8.462 -26.007 -26.143 1.00 50.31 202 GLN A CA 1
ATOM 1585 C C . GLN A 1 202 ? -8.380 -25.363 -27.526 1.00 50.31 202 GLN A C 1
ATOM 1587 O O . GLN A 1 202 ? -8.832 -24.242 -27.728 1.00 50.31 202 GLN A O 1
ATOM 1592 N N . ASN A 1 203 ? -7.895 -26.155 -28.489 1.00 48.75 203 ASN A N 1
ATOM 1593 C CA . ASN A 1 203 ? -8.158 -26.039 -29.928 1.00 48.75 203 ASN A CA 1
ATOM 1594 C C . ASN A 1 203 ? -7.053 -25.481 -30.855 1.00 48.75 203 ASN A C 1
ATOM 1596 O O . ASN A 1 203 ? -7.331 -24.651 -31.712 1.00 48.75 203 ASN A O 1
ATOM 1600 N N . HIS A 1 204 ? -5.832 -26.033 -30.799 1.00 49.62 204 HIS A N 1
ATOM 1601 C CA . HIS A 1 204 ? -4.920 -26.032 -31.962 1.00 49.62 204 HIS A CA 1
ATOM 1602 C C . HIS A 1 204 ? -4.254 -27.401 -32.190 1.00 49.62 204 HIS A C 1
ATOM 1604 O O . HIS A 1 204 ? -3.043 -27.509 -32.341 1.00 49.62 204 HIS A O 1
ATOM 1610 N N . SER A 1 205 ? -5.051 -28.468 -32.248 1.00 54.59 205 SER A N 1
ATOM 1611 C CA . SER A 1 205 ? -4.648 -29.763 -32.820 1.00 54.59 205 SER A CA 1
ATOM 1612 C C . SER A 1 205 ? -5.446 -30.078 -34.091 1.00 54.59 205 SER A C 1
ATOM 1614 O O . SER A 1 205 ? -5.929 -31.188 -34.274 1.00 54.59 205 SER A O 1
ATOM 1616 N N . ASN A 1 206 ? -5.603 -29.072 -34.962 1.00 54.62 206 ASN A N 1
ATOM 1617 C CA . ASN A 1 206 ? -5.827 -29.235 -36.404 1.00 54.62 206 ASN A CA 1
ATOM 1618 C C . ASN A 1 206 ? -5.876 -27.860 -37.088 1.00 54.62 206 ASN A C 1
ATOM 1620 O O . ASN A 1 206 ? -6.939 -27.265 -37.247 1.00 54.62 206 ASN A O 1
ATOM 1624 N N . VAL A 1 207 ? -4.726 -27.351 -37.524 1.00 49.56 207 VAL A N 1
ATOM 1625 C CA . VAL A 1 207 ? -4.694 -26.354 -38.600 1.00 49.56 207 VAL A CA 1
ATOM 1626 C C . VAL A 1 207 ? -3.754 -26.910 -39.668 1.00 49.56 207 VAL A C 1
ATOM 1628 O O . VAL A 1 207 ? -2.576 -27.112 -39.367 1.00 49.56 207 VAL A O 1
ATOM 1631 N N . PRO A 1 208 ? -4.236 -27.237 -40.881 1.00 52.31 208 PRO A N 1
ATOM 1632 C CA . PRO A 1 208 ? -3.348 -27.606 -41.971 1.00 52.31 208 PRO A CA 1
ATOM 1633 C C . PRO A 1 208 ? -2.445 -26.412 -42.284 1.00 52.31 208 PRO A C 1
ATOM 1635 O O . PRO A 1 208 ? -2.904 -25.270 -42.300 1.00 52.31 208 PRO A O 1
ATOM 1638 N N . SER A 1 209 ? -1.161 -26.688 -42.516 1.00 53.06 209 SER A N 1
ATOM 1639 C CA . SER A 1 209 ? -0.161 -25.719 -42.953 1.00 53.06 209 SER A CA 1
ATOM 1640 C C . SER A 1 209 ? -0.683 -24.879 -44.122 1.00 53.06 209 SER A C 1
ATOM 1642 O O . SER A 1 209 ? -0.654 -25.312 -45.271 1.00 53.06 209 SER A O 1
ATOM 1644 N N . ALA A 1 210 ? -1.143 -23.662 -43.832 1.00 47.06 210 ALA A N 1
ATOM 1645 C CA . ALA A 1 210 ? -1.298 -22.624 -44.833 1.00 47.06 210 ALA A CA 1
ATOM 1646 C C . ALA A 1 210 ? 0.063 -21.949 -44.979 1.00 47.06 210 ALA A C 1
ATOM 1648 O O . ALA A 1 210 ? 0.600 -21.342 -44.054 1.00 47.06 210 ALA A O 1
ATOM 1649 N N . SER A 1 211 ? 0.642 -22.169 -46.147 1.00 44.00 211 SER A N 1
ATOM 1650 C CA . SER A 1 211 ? 1.941 -21.705 -46.585 1.00 44.00 211 SER A CA 1
ATOM 1651 C C . SER A 1 211 ? 2.157 -20.218 -46.305 1.00 44.00 211 SER A C 1
ATOM 1653 O O . SER A 1 211 ? 1.369 -19.365 -46.706 1.00 44.00 211 SER A O 1
ATOM 1655 N N . THR A 1 212 ? 3.297 -19.927 -45.689 1.00 54.16 212 THR A N 1
ATOM 1656 C CA . THR A 1 212 ? 4.065 -18.694 -45.845 1.00 54.16 212 THR A CA 1
ATOM 1657 C C . THR A 1 212 ? 3.995 -18.181 -47.287 1.00 54.16 212 THR A C 1
ATOM 1659 O O . THR A 1 212 ? 4.616 -18.772 -48.165 1.00 54.16 212 THR A O 1
ATOM 1662 N N . SER A 1 213 ? 3.275 -17.087 -47.544 1.00 51.47 213 SER A N 1
ATOM 1663 C CA . SER A 1 213 ? 3.567 -16.164 -48.650 1.00 51.47 213 SER A CA 1
ATOM 1664 C C . SER A 1 213 ? 2.724 -14.888 -48.551 1.00 51.47 213 SER A C 1
ATOM 1666 O O . SER A 1 213 ? 1.526 -14.946 -48.295 1.00 51.47 213 SER A O 1
ATOM 1668 N N . ALA A 1 214 ? 3.363 -13.753 -48.837 1.00 49.62 214 ALA A N 1
ATOM 1669 C CA . ALA A 1 214 ? 2.765 -12.454 -49.156 1.00 49.62 214 ALA A CA 1
ATOM 1670 C C . ALA A 1 214 ? 2.193 -11.601 -48.002 1.00 49.62 214 ALA A C 1
ATOM 1672 O O . ALA A 1 214 ? 1.022 -11.232 -47.991 1.00 49.62 214 ALA A O 1
ATOM 1673 N N . TYR A 1 215 ? 3.075 -11.136 -47.111 1.00 43.09 215 TYR A N 1
ATOM 1674 C CA . TYR A 1 215 ? 2.899 -9.832 -46.446 1.00 43.09 215 TYR A CA 1
ATOM 1675 C C . TYR A 1 215 ? 4.089 -8.908 -46.743 1.00 43.09 215 TYR A C 1
ATOM 1677 O O . TYR A 1 215 ? 4.696 -8.304 -45.867 1.00 43.09 215 TYR A O 1
ATOM 1685 N N . ALA A 1 216 ? 4.449 -8.830 -48.020 1.00 53.38 216 ALA A N 1
ATOM 1686 C CA . ALA A 1 216 ? 5.225 -7.728 -48.562 1.00 53.38 216 ALA A CA 1
ATOM 1687 C C . ALA A 1 216 ? 4.328 -7.031 -49.588 1.00 53.38 216 ALA A C 1
ATOM 1689 O O . ALA A 1 216 ? 3.714 -7.702 -50.414 1.00 53.38 216 ALA A O 1
ATOM 1690 N N . SER A 1 217 ? 4.271 -5.700 -49.513 1.00 49.91 217 SER A N 1
ATOM 1691 C CA . SER A 1 217 ? 3.523 -4.789 -50.396 1.00 49.91 217 SER A CA 1
ATOM 1692 C C . SER A 1 217 ? 2.095 -4.436 -49.963 1.00 49.91 217 SER A C 1
ATOM 1694 O O . SER A 1 217 ? 1.113 -4.829 -50.584 1.00 49.91 217 SER A O 1
ATOM 1696 N N . ARG A 1 218 ? 1.985 -3.531 -48.983 1.00 49.97 218 ARG A N 1
ATOM 1697 C CA . ARG A 1 218 ? 1.003 -2.434 -49.057 1.00 49.97 218 ARG A CA 1
ATOM 1698 C C . ARG A 1 218 ? 1.698 -1.103 -48.796 1.00 49.97 218 ARG A C 1
ATOM 1700 O O . ARG A 1 218 ? 1.646 -0.528 -47.717 1.00 49.97 218 ARG A O 1
ATOM 1707 N N . VAL A 1 219 ? 2.393 -0.666 -49.839 1.00 53.41 219 VAL A N 1
ATOM 1708 C CA . VAL A 1 219 ? 2.822 0.712 -50.061 1.00 53.41 219 VAL A CA 1
ATOM 1709 C C . VAL A 1 219 ? 1.580 1.550 -50.382 1.00 53.41 219 VAL A C 1
ATOM 1711 O O . VAL A 1 219 ? 0.782 1.153 -51.225 1.00 53.41 219 VAL A O 1
ATOM 1714 N N . GLY A 1 220 ? 1.455 2.703 -49.723 1.00 53.75 220 GLY A N 1
ATOM 1715 C CA . GLY A 1 220 ? 0.781 3.898 -50.240 1.00 53.75 220 GLY A CA 1
ATOM 1716 C C . GLY A 1 220 ? -0.732 3.825 -50.442 1.00 53.75 220 GLY A C 1
ATOM 1717 O O . GLY A 1 220 ? -1.216 3.481 -51.514 1.00 53.75 220 GLY A O 1
ATOM 1718 N N . SER A 1 221 ? -1.495 4.302 -49.460 1.00 49.81 221 SER A N 1
ATOM 1719 C CA . SER A 1 221 ? -2.797 4.918 -49.741 1.00 49.81 221 SER A CA 1
ATOM 1720 C C . SER A 1 221 ? -2.721 6.398 -49.355 1.00 49.81 221 SER A C 1
ATOM 1722 O O . SER A 1 221 ? -2.402 6.694 -48.202 1.00 49.81 221 SER A O 1
ATOM 1724 N N . PRO A 1 222 ? -2.936 7.332 -50.300 1.00 56.97 222 PRO A N 1
ATOM 1725 C CA . PRO A 1 222 ? -2.922 8.758 -50.014 1.00 56.97 222 PRO A CA 1
ATOM 1726 C C . PRO A 1 222 ? -4.137 9.124 -49.158 1.00 56.97 222 PRO A C 1
ATOM 1728 O O . PRO A 1 222 ? -5.273 8.773 -49.476 1.00 56.97 222 PRO A O 1
ATOM 1731 N N . ILE A 1 223 ? -3.875 9.823 -48.056 1.00 60.72 223 ILE A N 1
ATOM 1732 C CA . ILE A 1 223 ? -4.890 10.370 -47.156 1.00 60.72 223 ILE A CA 1
ATOM 1733 C C . ILE A 1 223 ? -5.673 11.448 -47.927 1.00 60.72 223 ILE A C 1
ATOM 1735 O O . ILE A 1 223 ? -5.051 12.401 -48.402 1.00 60.72 223 ILE A O 1
ATOM 1739 N N . PRO A 1 224 ? -7.006 11.343 -48.072 1.00 55.34 224 PRO A N 1
ATOM 1740 C CA . PRO A 1 224 ? -7.800 12.418 -48.647 1.00 55.34 224 PRO A CA 1
ATOM 1741 C C . PRO A 1 224 ? -7.859 13.599 -47.671 1.00 55.34 224 PRO A C 1
ATOM 1743 O O . PRO A 1 224 ? -8.330 13.482 -46.539 1.00 55.34 224 PRO A O 1
ATOM 1746 N N . SER A 1 225 ? -7.359 14.743 -48.130 1.00 50.44 225 SER A N 1
ATOM 1747 C CA . SER A 1 225 ? -7.378 16.029 -47.438 1.00 50.44 225 SER A CA 1
ATOM 1748 C C . SER A 1 225 ? -8.811 16.447 -47.098 1.00 50.44 225 SER A C 1
ATOM 1750 O O . SER A 1 225 ? -9.617 16.704 -47.991 1.00 50.44 225 SER A O 1
ATOM 1752 N N . ILE A 1 226 ? -9.126 16.542 -45.807 1.00 57.62 226 ILE A N 1
ATOM 1753 C CA . ILE A 1 226 ? -10.405 17.075 -45.327 1.00 57.62 226 ILE A CA 1
ATOM 1754 C C . ILE A 1 226 ? -10.314 18.611 -45.332 1.00 57.62 226 ILE A C 1
ATOM 1756 O O . ILE A 1 226 ? -9.431 19.161 -44.668 1.00 57.62 226 ILE A O 1
ATOM 1760 N N . PRO A 1 227 ? -11.197 19.335 -46.045 1.00 53.38 227 PRO A N 1
ATOM 1761 C CA . PRO A 1 227 ? -11.247 20.789 -45.969 1.00 53.38 227 PRO A CA 1
ATOM 1762 C C . PRO A 1 227 ? -11.805 21.234 -44.610 1.00 53.38 227 PRO A C 1
ATOM 1764 O O . PRO A 1 227 ? -12.932 20.905 -44.238 1.00 53.38 227 PRO A O 1
ATOM 1767 N N . ILE A 1 228 ? -11.006 22.012 -43.879 1.00 50.31 228 ILE A N 1
ATOM 1768 C CA . ILE A 1 228 ? -11.402 22.686 -42.640 1.00 50.31 228 ILE A CA 1
ATOM 1769 C C . ILE A 1 228 ? -12.416 23.777 -43.005 1.00 50.31 228 ILE A C 1
ATOM 1771 O O . ILE A 1 228 ? -12.048 24.820 -43.545 1.00 50.31 228 ILE A O 1
ATOM 1775 N N . GLN A 1 229 ? -13.699 23.545 -42.724 1.00 54.12 229 GLN A N 1
ATOM 1776 C CA . GLN A 1 229 ? -14.694 24.613 -42.761 1.00 54.12 229 GLN A CA 1
ATOM 1777 C C . GLN A 1 229 ? -14.655 25.407 -41.452 1.00 54.12 229 GLN A C 1
ATOM 1779 O O . GLN A 1 229 ? -14.832 24.869 -40.360 1.00 54.12 229 GLN A O 1
ATOM 1784 N N . ASN A 1 230 ? -14.403 26.709 -41.601 1.00 46.25 230 ASN A N 1
ATOM 1785 C CA . ASN A 1 230 ? -14.465 27.734 -40.567 1.00 46.25 230 ASN A CA 1
ATOM 1786 C C . ASN A 1 230 ? -15.829 27.725 -39.860 1.00 46.25 230 ASN A C 1
ATOM 1788 O O . ASN A 1 230 ? -16.836 28.128 -40.443 1.00 46.25 230 ASN A O 1
ATOM 1792 N N . ILE A 1 231 ? -15.854 27.340 -38.584 1.00 53.44 231 ILE A N 1
ATOM 1793 C CA . ILE A 1 231 ? -17.010 27.554 -37.710 1.00 53.44 231 ILE A CA 1
ATOM 1794 C C . ILE A 1 231 ? -16.915 28.983 -37.174 1.00 53.44 231 ILE A C 1
ATOM 1796 O O . ILE A 1 231 ? -16.187 29.280 -36.227 1.00 53.44 231 ILE A O 1
ATOM 1800 N N . ALA A 1 232 ? -17.633 29.883 -37.842 1.00 48.19 232 ALA A N 1
ATOM 1801 C CA . ALA A 1 232 ? -17.823 31.256 -37.418 1.00 48.19 232 ALA A CA 1
ATOM 1802 C C . ALA A 1 232 ? -18.706 31.318 -36.157 1.00 48.19 232 ALA A C 1
ATOM 1804 O O . ALA A 1 232 ? -19.838 30.843 -36.129 1.00 48.19 232 ALA A O 1
ATOM 1805 N N . SER A 1 233 ? -18.136 31.927 -35.123 1.00 53.19 233 SER A N 1
ATOM 1806 C CA . SER A 1 233 ? -18.735 32.724 -34.052 1.00 53.19 233 SER A CA 1
ATOM 1807 C C . SER A 1 233 ? -20.267 32.805 -33.980 1.00 53.19 233 SER A C 1
ATOM 1809 O O . SER A 1 233 ? -20.895 33.530 -34.748 1.00 53.19 233 SER A O 1
ATOM 1811 N N . ASN A 1 234 ? -20.851 32.237 -32.920 1.00 45.06 234 ASN A N 1
ATOM 1812 C CA . ASN A 1 234 ? -22.132 32.714 -32.397 1.00 45.06 234 ASN A CA 1
ATOM 1813 C C . ASN A 1 234 ? -22.064 32.865 -30.867 1.00 45.06 234 ASN A C 1
ATOM 1815 O O . ASN A 1 234 ? -22.456 31.985 -30.107 1.00 45.06 234 ASN A O 1
ATOM 1819 N N . ARG A 1 235 ? -21.511 33.998 -30.409 1.00 51.72 235 ARG A N 1
ATOM 1820 C CA . ARG A 1 235 ? -21.652 34.489 -29.029 1.00 51.72 235 ARG A CA 1
ATOM 1821 C C . ARG A 1 235 ? -22.784 35.525 -28.989 1.00 51.72 235 ARG A C 1
ATOM 1823 O O . ARG A 1 235 ? -22.554 36.709 -29.204 1.00 51.72 235 ARG A O 1
ATOM 1830 N N . ARG A 1 236 ? -23.997 35.069 -28.676 1.00 55.59 236 ARG A N 1
ATOM 1831 C CA . ARG A 1 236 ? -25.053 35.832 -27.979 1.00 55.59 236 ARG A CA 1
ATOM 1832 C C . ARG A 1 236 ? -25.321 35.019 -26.709 1.00 55.59 236 ARG A C 1
ATOM 1834 O O . ARG A 1 236 ? -25.603 33.838 -26.820 1.00 55.59 236 ARG A O 1
ATOM 1841 N N . GLY A 1 237 ? -25.068 35.482 -25.490 1.00 57.91 237 GLY A N 1
ATOM 1842 C CA . GLY A 1 237 ? -25.490 36.746 -24.906 1.00 57.91 237 GLY A CA 1
ATOM 1843 C C . GLY A 1 237 ? -26.713 36.452 -24.043 1.00 57.91 237 GLY A C 1
ATOM 1844 O O . GLY A 1 237 ? -27.804 36.473 -24.583 1.00 57.91 237 GLY A O 1
ATOM 1845 N N . PHE A 1 238 ? -26.526 36.140 -22.755 1.00 57.03 238 PHE A N 1
ATOM 1846 C CA . PHE A 1 238 ? -27.582 36.129 -21.732 1.00 57.03 238 PHE A CA 1
ATOM 1847 C C . PHE A 1 238 ? -26.936 36.219 -20.338 1.00 57.03 238 PHE A C 1
ATOM 1849 O O . PHE A 1 238 ? -26.513 35.218 -19.771 1.00 57.03 238 PHE A O 1
ATOM 1856 N N . PHE A 1 239 ? -26.839 37.437 -19.804 1.00 57.59 239 PHE A N 1
ATOM 1857 C CA . PHE A 1 239 ? -26.764 37.681 -18.364 1.00 57.59 239 PHE A CA 1
ATOM 1858 C C . PHE A 1 239 ? -28.092 38.332 -17.976 1.00 57.59 239 PHE A C 1
ATOM 1860 O O . PHE A 1 239 ? -28.432 39.395 -18.497 1.00 57.59 239 PHE A O 1
ATOM 1867 N N . SER A 1 240 ? -28.847 37.657 -17.111 1.00 60.31 240 SER A N 1
ATOM 1868 C CA . SER A 1 240 ? -30.009 38.217 -16.423 1.00 60.31 240 SER A CA 1
ATOM 1869 C C . SER A 1 240 ? -29.609 38.684 -15.027 1.00 60.31 240 SER A C 1
ATOM 1871 O O . SER A 1 240 ? -28.656 38.168 -14.446 1.00 60.31 240 SER A O 1
ATOM 1873 N N . ARG A 1 241 ? -30.368 39.694 -14.596 1.00 65.62 241 ARG A N 1
ATOM 1874 C CA . ARG A 1 241 ? -30.359 40.456 -13.341 1.00 65.62 241 ARG A CA 1
ATOM 1875 C C . ARG A 1 241 ? -30.178 39.656 -12.061 1.00 65.62 241 ARG A C 1
ATOM 1877 O O . ARG A 1 241 ? -30.738 38.542 -11.989 1.00 65.62 241 ARG A O 1
#

Radius of gyration: 34.17 Å; Cα contacts (8 Å, |Δi|>4): 50; chains: 1; bounding box: 64×101×87 Å